Protein AF-0000000079717264 (afdb_homodimer)

InterPro domains:
  IPR001372 Dynein light chain, type 1/2 [PF01221] (45-131)
  IPR001372 Dynein light chain, type 1/2 [PTHR11886] (43-131)
  IPR001372 Dynein light chain, type 1/2 [SM01375] (40-131)
  IPR037177 Dynein light chain superfamily [G3DSA:3.30.740.10] (26-131)
  IPR037177 Dynein light chain superfamily [SSF54648] (41-131)

Solvent-accessible surface area (backbone atoms only — not comparable to full-atom values): 15571 Å² total; per-residue (Å²): 126,72,72,64,54,60,54,51,53,53,52,49,55,62,61,62,58,61,83,65,74,60,63,56,51,52,52,50,52,53,51,47,50,52,52,49,51,52,51,26,56,76,66,50,37,50,82,49,89,62,42,47,54,64,73,58,50,50,48,50,53,51,53,50,50,53,49,61,72,66,40,60,79,94,68,60,56,40,34,57,51,14,38,53,54,24,52,52,44,25,69,74,72,42,78,50,39,30,19,37,25,25,69,37,69,21,52,30,72,69,57,32,90,55,24,33,41,41,38,32,44,83,76,33,38,39,42,40,34,23,46,55,53,44,47,52,46,63,64,64,63,56,71,75,100,128,70,73,63,56,59,55,52,54,56,53,49,54,64,62,62,58,61,92,59,67,68,62,55,53,52,51,50,52,50,49,49,51,52,51,48,52,52,52,29,57,76,67,50,38,48,83,48,88,60,42,46,55,63,71,59,50,49,47,51,54,51,51,50,51,52,49,62,73,66,40,61,80,93,69,59,57,39,34,57,51,14,37,52,54,24,50,52,45,24,70,75,73,41,78,53,39,28,18,36,25,25,68,39,68,22,52,29,73,69,56,30,90,56,24,33,43,40,35,32,43,82,76,33,38,37,40,40,34,24,44,55,52,44,46,52,48,63,63,63,64,53,72,75,99

Secondary structure (DSSP, 8-state):
--HHHHHHHHHHHHHHS---THHHHHHHHHHHHHHHHHHHHHTTEEE---BS-HHHHHHHHHHHHHHHHHSPSS---HHHHHHHHHHHHHHHH-S-EEEEEEEEEEEE----TT-EEEEEETTEEEEEEE-------THHHHH--/--HHHHHHHHHHHHHHS---SHHHHHHHHHHHHHHHHHHHHHTTEEE---BS-HHHHHHHHHHHHHHHHHSPSS---HHHHHHHHHHHHHHHH-S-EEEEEEEEEEEE----TT-EEEEEETTEEEEEEE-------THHHHH--

Organism: Gossypium tomentosum (NCBI:txid34277)

Sequence (290 aa):
MEDSRSLKEKQELKRRFPSKRHGTEEKSRMEDQVELAAIAISLNVRLRPSDMPVYMQEHALRCTRQLLDSAPKPQPSLTHLARAIKKEFDSVYGPAWQCVIGTSFGSFVTHSPGGFLYFSIDSFSILLFKTEVELVTKEDWGQKLMEDSRSLKEKQELKRRFPSKRHGTEEKSRMEDQVELAAIAISLNVRLRPSDMPVYMQEHALRCTRQLLDSAPKPQPSLTHLARAIKKEFDSVYGPAWQCVIGTSFGSFVTHSPGGFLYFSIDSFSILLFKTEVELVTKEDWGQKL

Radius of gyration: 29.14 Å; Cα contacts (8 Å, |Δi|>4): 400; chains: 2; bounding box: 66×133×42 Å

Nearest PDB structures (foldseek):
  3rjs-assembly1_A-2  TM=9.570E-01  e=2.089E-10  Toxoplasma gondii
  7cnu-assembly2_B  TM=9.660E-01  e=7.734E-10  Homo sapiens
  7n9f-assembly1_s  TM=9.567E-01  e=7.244E-10  Saccharomyces cerevisiae
  8bwy-assembly1_I  TM=9.412E-01  e=3.674E-08  Chlamydomonas reinhardtii
  8bx8-assembly1_I  TM=9.031E-01  e=6.201E-08  Tetrahymena thermophila

Foldseek 3Di:
DVVVVVVVVVVVVVVPVPPDCPVVVVVVQVVLVVVLVVLCVVQVKFFDDWQADSVVVSVLSVLLSVCVVPADDDDHDQVVSQVSSQVVCCVPPNDAKGKGKDLDDDDDDDADGNFWTWMDGDSMIMTMGGHDPPPPDCVVVVVVD/DVVVVVVVVVVVVVVPPPCDDVVVVVVVQVVLVVVLVVLCVVQVKFFDDWQADSVVVSVLSVLLSVCVVPADDDDHDQVVSQVSSQVVCCVPPNDAKGKGKDLDDDDDDDADGNFWTWMDGDSMIMTMGGHDPPPPDPVVVVVVD

pLDDT: mean 82.41, std 21.88, range [30.36, 98.88]

Structure (mmCIF, N/CA/C/O backbone):
data_AF-0000000079717264-model_v1
#
loop_
_entity.id
_entity.type
_entity.pdbx_description
1 polymer 'Dynein light chain'
#
loop_
_atom_site.group_PDB
_atom_site.id
_atom_site.type_symbol
_atom_site.label_atom_id
_atom_site.label_alt_id
_atom_site.label_comp_id
_atom_site.label_asym_id
_atom_site.label_entity_id
_atom_site.label_seq_id
_atom_site.pdbx_PDB_ins_code
_atom_site.Cartn_x
_atom_site.Cartn_y
_atom_site.Cartn_z
_atom_site.occupancy
_atom_site.B_iso_or_equiv
_atom_site.auth_seq_id
_atom_site.auth_comp_id
_atom_site.auth_asym_id
_atom_site.auth_atom_id
_atom_site.pdbx_PDB_model_num
ATOM 1 N N . MET A 1 1 ? -45.188 -59.406 17.281 1 39.03 1 MET A N 1
ATOM 2 C CA . MET A 1 1 ? -45.5 -58.656 16.062 1 39.03 1 MET A CA 1
ATOM 3 C C . MET A 1 1 ? -45.125 -57.188 16.234 1 39.03 1 MET A C 1
ATOM 5 O O . MET A 1 1 ? -45.125 -56.438 15.258 1 39.03 1 MET A O 1
ATOM 9 N N . GLU A 1 2 ? -44.969 -56.75 17.562 1 49.84 2 GLU A N 1
ATOM 10 C CA . GLU A 1 2 ? -44.719 -55.344 17.891 1 49.84 2 GLU A CA 1
ATOM 11 C C . GLU A 1 2 ? -43.281 -54.938 17.625 1 49.84 2 GLU A C 1
ATOM 13 O O . GLU A 1 2 ? -42.969 -53.781 17.391 1 49.84 2 GLU A O 1
ATOM 18 N N . ASP A 1 3 ? -42.281 -55.906 17.562 1 54.06 3 ASP A N 1
ATOM 19 C CA . ASP A 1 3 ? -40.875 -55.562 17.562 1 54.06 3 ASP A CA 1
ATOM 20 C C . ASP A 1 3 ? -40.406 -55.125 16.172 1 54.06 3 ASP A C 1
ATOM 22 O O . ASP A 1 3 ? -39.375 -54.469 16.047 1 54.06 3 ASP A O 1
ATOM 26 N N . SER A 1 4 ? -41.188 -55.5 15.094 1 53.09 4 SER A N 1
ATOM 27 C CA . SER A 1 4 ? -40.719 -55.188 13.75 1 53.09 4 SER A CA 1
ATOM 28 C C . SER A 1 4 ? -41 -53.719 13.383 1 53.09 4 SER A C 1
ATOM 30 O O . SER A 1 4 ? -40.469 -53.219 12.398 1 53.09 4 SER A O 1
ATOM 32 N N . ARG A 1 5 ? -42.062 -53 14.148 1 54.19 5 ARG A N 1
ATOM 33 C CA . ARG A 1 5 ? -42.406 -51.625 13.805 1 54.19 5 ARG A CA 1
ATOM 34 C C . ARG A 1 5 ? -41.344 -50.656 14.289 1 54.19 5 ARG A C 1
ATOM 36 O O . ARG A 1 5 ? -41.062 -49.656 13.625 1 54.19 5 ARG A O 1
ATOM 43 N N . SER A 1 6 ? -40.812 -51.062 15.445 1 56.66 6 SER A N 1
ATOM 44 C CA . SER A 1 6 ? -39.844 -50.156 16.016 1 56.66 6 SER A CA 1
ATOM 45 C C . SER A 1 6 ? -38.594 -50.094 15.18 1 56.66 6 SER A C 1
ATOM 47 O O . SER A 1 6 ? -38 -49 15.008 1 56.66 6 SER A O 1
ATOM 49 N N . LEU A 1 7 ? -38.312 -51.219 14.43 1 54.34 7 LEU A N 1
ATOM 50 C CA . LEU A 1 7 ? -37.094 -51.25 13.617 1 54.34 7 LEU A CA 1
ATOM 51 C C . LEU A 1 7 ? -37.281 -50.438 12.328 1 54.34 7 LEU A C 1
ATOM 53 O O . LEU A 1 7 ? -36.375 -49.75 11.883 1 54.34 7 LEU A O 1
ATOM 57 N N . LYS A 1 8 ? -38.562 -50.469 11.75 1 52.06 8 LYS A N 1
ATOM 58 C CA . LYS A 1 8 ? -38.781 -49.75 10.492 1 52.06 8 LYS A CA 1
ATOM 59 C C . LYS A 1 8 ? -38.844 -48.25 10.703 1 52.06 8 LYS A C 1
ATOM 61 O O . LYS A 1 8 ? -38.375 -47.469 9.875 1 52.06 8 LYS A O 1
ATOM 66 N N . GLU A 1 9 ? -39.375 -47.812 11.922 1 49.91 9 GLU A N 1
ATOM 67 C CA . GLU A 1 9 ? -39.438 -46.375 12.188 1 49.91 9 GLU A CA 1
ATOM 68 C C . GLU A 1 9 ? -38.062 -45.781 12.438 1 49.91 9 GLU A C 1
ATOM 70 O O . GLU A 1 9 ? -37.812 -44.625 12.086 1 49.91 9 GLU A O 1
ATOM 75 N N . LYS A 1 10 ? -37.219 -46.625 12.945 1 49.41 10 LYS A N 1
ATOM 76 C CA . LYS A 1 10 ? -35.844 -46.156 13.133 1 49.41 10 LYS A CA 1
ATOM 77 C C . LYS A 1 10 ? -35.125 -46.031 11.797 1 49.41 10 LYS A C 1
ATOM 79 O O . LYS A 1 10 ? -34.156 -45.25 11.664 1 49.41 10 LYS A O 1
ATOM 84 N N . GLN A 1 11 ? -35.5 -47.031 10.898 1 42.34 11 GLN A N 1
ATOM 85 C CA . GLN A 1 11 ? -34.844 -46.969 9.594 1 42.34 11 GLN A CA 1
ATOM 86 C C . GLN A 1 11 ? -35.344 -45.75 8.812 1 42.34 11 GLN A C 1
ATOM 88 O O . GLN A 1 11 ? -34.594 -45.156 8.047 1 42.34 11 GLN A O 1
ATOM 93 N N . GLU A 1 12 ? -36.656 -45.406 8.977 1 45.16 12 GLU A N 1
ATOM 94 C CA . GLU A 1 12 ? -37.188 -44.281 8.219 1 45.16 12 GLU A CA 1
ATOM 95 C C . GLU A 1 12 ? -36.688 -42.969 8.781 1 45.16 12 GLU A C 1
ATOM 97 O O . GLU A 1 12 ? -36.5 -42 8.031 1 45.16 12 GLU A O 1
ATOM 102 N N . LEU A 1 13 ? -36.5 -42.875 10.148 1 41.91 13 LEU A N 1
ATOM 103 C CA . LEU A 1 13 ? -36 -41.625 10.719 1 41.91 13 LEU A CA 1
ATOM 104 C C . LEU A 1 13 ? -34.562 -41.375 10.273 1 41.91 13 LEU A C 1
ATOM 106 O O . LEU A 1 13 ? -34.188 -40.219 10.086 1 41.91 13 LEU A O 1
ATOM 110 N N . LYS A 1 14 ? -33.875 -42.438 10.188 1 42.25 14 LYS A N 1
ATOM 111 C CA . LYS A 1 14 ? -32.5 -42.25 9.727 1 42.25 14 LYS A CA 1
ATOM 112 C C . LYS A 1 14 ? -32.469 -41.75 8.281 1 42.25 14 LYS A C 1
ATOM 114 O O . LYS A 1 14 ? -31.406 -41.344 7.785 1 42.25 14 LYS A O 1
ATOM 119 N N . ARG A 1 15 ? -33.438 -42.281 7.531 1 41.91 15 ARG A N 1
ATOM 120 C CA . ARG A 1 15 ? -33.406 -41.906 6.129 1 41.91 15 ARG A CA 1
ATOM 121 C C . ARG A 1 15 ? -33.875 -40.438 5.957 1 41.91 15 ARG A C 1
ATOM 123 O O . ARG A 1 15 ? -33.781 -39.875 4.867 1 41.91 15 ARG A O 1
ATOM 130 N N . ARG A 1 16 ? -34.781 -39.969 6.855 1 42.03 16 ARG A N 1
ATOM 131 C CA . ARG A 1 16 ? -35.375 -38.656 6.602 1 42.03 16 ARG A CA 1
ATOM 132 C C . ARG A 1 16 ? -34.344 -37.531 6.77 1 42.03 16 ARG A C 1
ATOM 134 O O . ARG A 1 16 ? -34.594 -36.406 6.379 1 42.03 16 ARG A O 1
ATOM 141 N N . PHE A 1 17 ? -33.562 -37.688 7.836 1 40.22 17 PHE A N 1
ATOM 142 C CA . PHE A 1 17 ? -32.688 -36.5 7.949 1 40.22 17 PHE A CA 1
ATOM 143 C C . PHE A 1 17 ? -31.594 -36.531 6.891 1 40.22 17 PHE A C 1
ATOM 145 O O . PHE A 1 17 ? -30.641 -37.312 7.008 1 40.22 17 PHE A O 1
ATOM 152 N N . PRO A 1 18 ? -31.875 -36.406 5.613 1 38.06 18 PRO A N 1
ATOM 153 C CA . PRO A 1 18 ? -30.734 -36.219 4.715 1 38.06 18 PRO A CA 1
ATOM 154 C C . PRO A 1 18 ? -29.609 -35.406 5.348 1 38.06 18 PRO A C 1
ATOM 156 O O . PRO A 1 18 ? -29.875 -34.469 6.094 1 38.06 18 PRO A O 1
ATOM 159 N N . SER A 1 19 ? -28.562 -35.969 5.875 1 39.41 19 SER A N 1
ATOM 160 C CA . SER A 1 19 ? -27.328 -35.219 6.066 1 39.41 19 SER A CA 1
ATOM 161 C C . SER A 1 19 ? -27.266 -34.031 5.129 1 39.41 19 SER A C 1
ATOM 163 O O . SER A 1 19 ? -27.281 -34.188 3.906 1 39.41 19 SER A O 1
ATOM 165 N N . LYS A 1 20 ? -27.844 -32.844 5.43 1 39.88 20 LYS A N 1
ATOM 166 C CA . LYS A 1 20 ? -27.938 -31.516 4.82 1 39.88 20 LYS A CA 1
ATOM 167 C C . LYS A 1 20 ? -26.781 -31.25 3.867 1 39.88 20 LYS A C 1
ATOM 169 O O . LYS A 1 20 ? -25.688 -31.812 4.043 1 39.88 20 LYS A O 1
ATOM 174 N N . ARG A 1 21 ? -26.859 -30.328 2.623 1 44.31 21 ARG A N 1
ATOM 175 C CA . ARG A 1 21 ? -26.172 -29.594 1.574 1 44.31 21 ARG A CA 1
ATOM 176 C C . ARG A 1 21 ? -24.828 -29.062 2.072 1 44.31 21 ARG A C 1
ATOM 178 O O . ARG A 1 21 ? -24.141 -28.344 1.354 1 44.31 21 ARG A O 1
ATOM 185 N N . HIS A 1 22 ? -24.547 -29.156 3.303 1 53.03 22 HIS A N 1
ATOM 186 C CA . HIS A 1 22 ? -23.25 -28.672 3.799 1 53.03 22 HIS A CA 1
ATOM 187 C C . HIS A 1 22 ? -22.094 -29.422 3.135 1 53.03 22 HIS A C 1
ATOM 189 O O . HIS A 1 22 ? -21.047 -28.828 2.863 1 53.03 22 HIS A O 1
ATOM 195 N N . GLY A 1 23 ? -22.281 -30.641 2.875 1 56.22 23 GLY A N 1
ATOM 196 C CA . GLY A 1 23 ? -21.266 -31.438 2.205 1 56.22 23 GLY A CA 1
ATOM 197 C C . GLY A 1 23 ? -20.953 -30.953 0.804 1 56.22 23 GLY A C 1
ATOM 198 O O . GLY A 1 23 ? -19.797 -30.984 0.369 1 56.22 23 GLY A O 1
ATOM 199 N N . THR A 1 24 ? -21.969 -30.391 0.21 1 64.25 24 THR A N 1
ATOM 200 C CA . THR A 1 24 ? -21.828 -29.953 -1.175 1 64.25 24 THR A CA 1
ATOM 201 C C . THR A 1 24 ? -21.047 -28.641 -1.253 1 64.25 24 THR A C 1
ATOM 203 O O . THR A 1 24 ? -20.188 -28.469 -2.115 1 64.25 24 THR A O 1
ATOM 206 N N . GLU A 1 25 ? -21.234 -27.781 -0.24 1 71.06 25 GLU A N 1
ATOM 207 C CA . GLU A 1 25 ? -20.547 -26.484 -0.27 1 71.06 25 GLU A CA 1
ATOM 208 C C . GLU A 1 25 ? -19.062 -26.641 0.087 1 71.06 25 GLU A C 1
ATOM 210 O O . GLU A 1 25 ? -18.203 -26.016 -0.528 1 71.06 25 GLU A O 1
ATOM 215 N N . GLU A 1 26 ? -18.844 -27.422 1.066 1 75.06 26 GLU A N 1
ATOM 216 C CA . GLU A 1 26 ? -17.453 -27.656 1.473 1 75.06 26 GLU A CA 1
ATOM 217 C C . GLU A 1 26 ? -16.656 -28.328 0.359 1 75.06 26 GLU A C 1
ATOM 219 O O . GLU A 1 26 ? -15.5 -27.984 0.114 1 75.06 26 GLU A O 1
ATOM 224 N N . LYS A 1 27 ? -17.25 -29.328 -0.167 1 76.62 27 LYS A N 1
ATOM 225 C CA . LYS A 1 27 ? -16.609 -30 -1.286 1 76.62 27 LYS A CA 1
ATOM 226 C C . LYS A 1 27 ? -16.328 -29.031 -2.432 1 76.62 27 LYS A C 1
ATOM 228 O O . LYS A 1 27 ? -15.273 -29.078 -3.057 1 76.62 27 LYS A O 1
ATOM 233 N N . SER A 1 28 ? -17.234 -28.156 -2.666 1 82 28 SER A N 1
ATOM 234 C CA . SER A 1 28 ? -17.062 -27.156 -3.725 1 82 28 SER A CA 1
ATOM 235 C C . SER A 1 28 ? -15.93 -26.188 -3.402 1 82 28 SER A C 1
ATOM 237 O O . SER A 1 28 ? -15.125 -25.844 -4.273 1 82 28 SER A O 1
ATOM 239 N N . ARG A 1 29 ? -15.805 -25.859 -2.102 1 81.06 29 ARG A N 1
ATOM 240 C CA . ARG A 1 29 ? -14.734 -24.953 -1.683 1 81.06 29 ARG A CA 1
ATOM 241 C C . ARG A 1 29 ? -13.375 -25.609 -1.85 1 81.06 29 ARG A C 1
ATOM 243 O O . ARG A 1 29 ? -12.414 -24.969 -2.264 1 81.06 29 ARG A O 1
ATOM 250 N N . MET A 1 30 ? -13.328 -26.812 -1.527 1 83.62 30 MET A N 1
ATOM 251 C CA . MET A 1 30 ? -12.078 -27.562 -1.669 1 83.62 30 MET A CA 1
ATOM 252 C C . MET A 1 30 ? -11.688 -27.688 -3.137 1 83.62 30 MET A C 1
ATOM 254 O O . MET A 1 30 ? -10.516 -27.578 -3.486 1 83.62 30 MET A O 1
ATOM 258 N N . GLU A 1 31 ? -12.625 -28 -3.854 1 86.75 31 GLU A N 1
ATOM 259 C CA . GLU A 1 31 ? -12.367 -28.125 -5.285 1 86.75 31 GLU A CA 1
ATOM 260 C C . GLU A 1 31 ? -11.875 -26.812 -5.871 1 86.75 31 GLU A C 1
ATOM 262 O O . GLU A 1 31 ? -10.961 -26.797 -6.703 1 86.75 31 GLU A O 1
ATOM 267 N N . ASP A 1 32 ? -12.422 -25.828 -5.426 1 89.75 32 ASP A N 1
ATOM 268 C CA . ASP A 1 32 ? -12.016 -24.516 -5.887 1 89.75 32 ASP A CA 1
ATOM 269 C C . ASP A 1 32 ? -10.57 -24.219 -5.492 1 89.75 32 ASP A C 1
ATOM 271 O O . ASP A 1 32 ? -9.805 -23.672 -6.289 1 89.75 32 ASP A O 1
ATOM 275 N N . GLN A 1 33 ? -10.219 -24.609 -4.383 1 90.25 33 GLN A N 1
ATOM 276 C CA . GLN A 1 33 ? -8.867 -24.344 -3.898 1 90.25 33 GLN A CA 1
ATOM 277 C C . GLN A 1 33 ? -7.84 -25.172 -4.676 1 90.25 33 GLN A C 1
ATOM 279 O O . GLN A 1 33 ? -6.727 -24.703 -4.926 1 90.25 33 GLN A O 1
ATOM 284 N N . VAL A 1 34 ? -8.25 -26.328 -4.969 1 92.25 34 VAL A N 1
ATOM 285 C CA . VAL A 1 34 ? -7.367 -27.188 -5.742 1 92.25 34 VAL A CA 1
ATOM 286 C C . VAL A 1 34 ? -7.148 -26.609 -7.133 1 92.25 34 VAL A C 1
ATOM 288 O O . VAL A 1 34 ? -6.023 -26.594 -7.641 1 92.25 34 VAL A O 1
ATOM 291 N N . GLU A 1 35 ? -8.156 -26.141 -7.68 1 94.25 35 GLU A N 1
ATOM 292 C CA . GLU A 1 35 ? -8.062 -25.5 -8.992 1 94.25 35 GLU A CA 1
ATOM 293 C C . GLU A 1 35 ? -7.188 -24.266 -8.945 1 94.25 35 GLU A C 1
ATOM 295 O O . GLU A 1 35 ? -6.359 -24.047 -9.828 1 94.25 35 GLU A O 1
ATOM 300 N N . LEU A 1 36 ? -7.359 -23.469 -7.945 1 96.81 36 LEU A N 1
ATOM 301 C CA . LEU A 1 36 ? -6.543 -22.266 -7.809 1 96.81 36 LEU A CA 1
ATOM 302 C C . LEU A 1 36 ? -5.066 -22.625 -7.676 1 96.81 36 LEU A C 1
ATOM 304 O O . LEU A 1 36 ? -4.207 -21.953 -8.242 1 96.81 36 LEU A O 1
ATOM 308 N N . ALA A 1 37 ? -4.812 -23.641 -6.953 1 96.25 37 ALA A N 1
ATOM 309 C CA . ALA A 1 37 ? -3.434 -24.078 -6.777 1 96.25 37 ALA A CA 1
ATOM 310 C C . ALA A 1 37 ? -2.822 -24.516 -8.102 1 96.25 37 ALA A C 1
ATOM 312 O O . ALA A 1 37 ? -1.652 -24.234 -8.375 1 96.25 37 ALA A O 1
ATOM 313 N N . ALA A 1 38 ? -3.605 -25.188 -8.828 1 97.19 38 ALA A N 1
ATOM 314 C CA . ALA A 1 38 ? -3.121 -25.625 -10.141 1 97.19 38 ALA A CA 1
ATOM 315 C C . ALA A 1 38 ? -2.82 -24.438 -11.039 1 97.19 38 ALA A C 1
ATOM 317 O O . ALA A 1 38 ? -1.812 -24.422 -11.75 1 97.19 38 ALA A O 1
ATOM 318 N N . ILE A 1 39 ? -3.639 -23.516 -11.039 1 97.75 39 ILE A N 1
ATOM 319 C CA . ILE A 1 39 ? -3.445 -22.312 -11.828 1 97.75 39 ILE A CA 1
ATOM 320 C C . ILE A 1 39 ? -2.184 -21.578 -11.359 1 97.75 39 ILE A C 1
ATOM 322 O O . ILE A 1 39 ? -1.372 -21.141 -12.172 1 97.75 39 ILE A O 1
ATOM 326 N N . ALA A 1 40 ? -2.006 -21.453 -10.117 1 98.12 40 ALA A N 1
ATOM 327 C CA . ALA A 1 40 ? -0.835 -20.797 -9.555 1 98.12 40 ALA A CA 1
ATOM 328 C C . ALA A 1 40 ? 0.455 -21.469 -10 1 98.12 40 ALA A C 1
ATOM 330 O O . ALA A 1 40 ? 1.421 -20.797 -10.375 1 98.12 40 ALA A O 1
ATOM 331 N N . ILE A 1 41 ? 0.444 -22.734 -9.984 1 97 41 ILE A N 1
ATOM 332 C CA . ILE A 1 41 ? 1.617 -23.5 -10.398 1 97 41 ILE A CA 1
ATOM 333 C C . ILE A 1 41 ? 1.918 -23.234 -11.867 1 97 41 ILE A C 1
ATOM 335 O O . ILE A 1 41 ? 3.062 -22.969 -12.234 1 97 41 ILE A O 1
ATOM 339 N N . SER A 1 42 ? 0.905 -23.297 -12.602 1 97.56 42 SER A N 1
ATOM 340 C CA . SER A 1 42 ? 1.086 -23.125 -14.039 1 97.56 42 SER A CA 1
ATOM 341 C C . SER A 1 42 ? 1.593 -21.719 -14.375 1 97.56 42 SER A C 1
ATOM 343 O O . SER A 1 42 ? 2.273 -21.531 -15.383 1 97.56 42 SER A O 1
ATOM 345 N N . LEU A 1 43 ? 1.338 -20.766 -13.562 1 97.56 43 LEU A N 1
ATOM 346 C CA . LEU A 1 43 ? 1.711 -19.375 -13.812 1 97.56 43 LEU A CA 1
ATOM 347 C C . LEU A 1 43 ? 2.975 -19.016 -13.047 1 97.56 43 LEU A C 1
ATOM 349 O O . LEU A 1 43 ? 3.406 -17.859 -13.07 1 97.56 43 LEU A O 1
ATOM 353 N N . ASN A 1 44 ? 3.484 -19.875 -12.328 1 97.19 44 ASN A N 1
ATOM 354 C CA . ASN A 1 44 ? 4.664 -19.656 -11.5 1 97.19 44 ASN A CA 1
ATOM 355 C C . ASN A 1 44 ? 4.387 -18.641 -10.391 1 97.19 44 ASN A C 1
ATOM 357 O O . ASN A 1 44 ? 5.156 -17.703 -10.203 1 97.19 44 ASN A O 1
ATOM 361 N N . VAL A 1 45 ? 3.236 -18.891 -9.75 1 98.12 45 VAL A N 1
ATOM 362 C CA . VAL A 1 45 ? 2.803 -18.016 -8.672 1 98.12 45 VAL A CA 1
ATOM 363 C C . VAL A 1 45 ? 2.926 -18.734 -7.336 1 98.12 45 VAL A C 1
ATOM 365 O O . VAL A 1 45 ? 2.564 -19.922 -7.23 1 98.12 45 VAL A O 1
ATOM 368 N N . ARG A 1 46 ? 3.504 -18.094 -6.348 1 97.75 46 ARG A N 1
ATOM 369 C CA . ARG A 1 46 ? 3.457 -18.562 -4.965 1 97.75 46 ARG A CA 1
ATOM 370 C C . ARG A 1 46 ? 2.332 -17.875 -4.195 1 97.75 46 ARG A C 1
ATOM 372 O O . ARG A 1 46 ? 2.352 -16.656 -4.012 1 97.75 46 ARG A O 1
ATOM 379 N N . LEU A 1 47 ? 1.471 -18.641 -3.738 1 95.94 47 LEU A N 1
ATOM 380 C CA . LEU A 1 47 ? 0.318 -18.109 -3.021 1 95.94 47 LEU A CA 1
ATOM 381 C C . LEU A 1 47 ? 0.636 -17.922 -1.542 1 95.94 47 LEU A C 1
ATOM 383 O O . LEU A 1 47 ? 1.424 -18.688 -0.971 1 95.94 47 LEU A O 1
ATOM 387 N N . ARG A 1 48 ? 0.036 -16.891 -0.977 1 95.06 48 ARG A N 1
ATOM 388 C CA . ARG A 1 48 ? 0.03 -16.641 0.462 1 95.06 48 ARG A CA 1
ATOM 389 C C . ARG A 1 48 ? -1.396 -16.609 1.004 1 95.06 48 ARG A C 1
ATOM 391 O O . ARG A 1 48 ? -2.357 -16.594 0.234 1 95.06 48 ARG A O 1
ATOM 398 N N . PRO A 1 49 ? -1.555 -16.75 2.383 1 89.62 49 PRO A N 1
ATOM 399 C CA . PRO A 1 49 ? -2.914 -16.641 2.916 1 89.62 49 PRO A CA 1
ATOM 400 C C . PRO A 1 49 ? -3.646 -15.398 2.42 1 89.62 49 PRO A C 1
ATOM 402 O O . PRO A 1 49 ? -3.057 -14.32 2.355 1 89.62 49 PRO A O 1
ATOM 405 N N . SER A 1 50 ? -4.812 -15.664 1.992 1 96.25 50 SER A N 1
ATOM 406 C CA . SER A 1 50 ? -5.625 -14.617 1.378 1 96.25 50 SER A CA 1
ATOM 407 C C . SER A 1 50 ? -7.008 -14.547 2.016 1 96.25 50 SER A C 1
ATOM 409 O O . SER A 1 50 ? -7.441 -15.484 2.68 1 96.25 50 SER A O 1
ATOM 411 N N . ASP A 1 51 ? -7.637 -13.414 1.95 1 97.62 51 ASP A N 1
ATOM 412 C CA . ASP A 1 51 ? -9.055 -13.195 2.211 1 97.62 51 ASP A CA 1
ATOM 413 C C . ASP A 1 51 ? -9.766 -12.656 0.971 1 97.62 51 ASP A C 1
ATOM 415 O O . ASP A 1 51 ? -10.117 -11.477 0.915 1 97.62 51 ASP A O 1
ATOM 419 N N . MET A 1 52 ? -9.945 -13.594 0.031 1 98.12 52 MET A N 1
ATOM 420 C CA . MET A 1 52 ? -10.523 -13.234 -1.261 1 98.12 52 MET A CA 1
ATOM 421 C C . MET A 1 52 ? -11.102 -14.461 -1.96 1 98.12 52 MET A C 1
ATOM 423 O O . MET A 1 52 ? -10.484 -15.523 -1.954 1 98.12 52 MET A O 1
ATOM 427 N N . PRO A 1 53 ? -12.297 -14.305 -2.525 1 97.19 53 PRO A N 1
ATOM 428 C CA . PRO A 1 53 ? -12.852 -15.461 -3.236 1 97.19 53 PRO A CA 1
ATOM 429 C C . PRO A 1 53 ? -11.922 -15.977 -4.332 1 97.19 53 PRO A C 1
ATOM 431 O O . PRO A 1 53 ? -11.188 -15.195 -4.949 1 97.19 53 PRO A O 1
ATOM 434 N N . VAL A 1 54 ? -12.055 -17.234 -4.582 1 97.06 54 VAL A N 1
ATOM 435 C CA . VAL A 1 54 ? -11.141 -17.938 -5.488 1 97.06 54 VAL A CA 1
ATOM 436 C C . VAL A 1 54 ? -11.219 -17.312 -6.879 1 97.06 54 VAL A C 1
ATOM 438 O O . VAL A 1 54 ? -10.195 -17.141 -7.543 1 97.06 54 VAL A O 1
ATOM 441 N N . TYR A 1 55 ? -12.422 -17.062 -7.305 1 97.19 55 TYR A N 1
ATOM 442 C CA . TYR A 1 55 ? -12.562 -16.562 -8.664 1 97.19 55 TYR A CA 1
ATOM 443 C C . TYR A 1 55 ? -11.859 -15.219 -8.82 1 97.19 55 TYR A C 1
ATOM 445 O O . TYR A 1 55 ? -11.328 -14.906 -9.891 1 97.19 55 TYR A O 1
ATOM 453 N N . MET A 1 56 ? -11.805 -14.367 -7.809 1 98.5 56 MET A N 1
ATOM 454 C CA . MET A 1 56 ? -11.117 -13.078 -7.84 1 98.5 56 MET A CA 1
ATOM 455 C C . MET A 1 56 ? -9.602 -13.273 -7.785 1 98.5 56 MET A C 1
ATOM 457 O O . MET A 1 56 ? -8.859 -12.562 -8.461 1 98.5 56 MET A O 1
ATOM 461 N N . GLN A 1 57 ? -9.211 -14.203 -6.988 1 98.62 57 GLN A N 1
ATOM 462 C CA . GLN A 1 57 ? -7.789 -14.523 -6.934 1 98.62 57 GLN A CA 1
ATOM 463 C C . GLN A 1 57 ? -7.277 -14.984 -8.297 1 98.62 57 GLN A C 1
ATOM 465 O O . GLN A 1 57 ? -6.238 -14.516 -8.766 1 98.62 57 GLN A O 1
ATOM 470 N N . GLU A 1 58 ? -8.047 -15.891 -8.836 1 98.44 58 GLU A N 1
ATOM 471 C CA . GLU A 1 58 ? -7.676 -16.359 -10.172 1 98.44 58 GLU A CA 1
ATOM 472 C C . GLU A 1 58 ? -7.551 -15.211 -11.156 1 98.44 58 GLU A C 1
ATOM 474 O O . GLU A 1 58 ? -6.598 -15.148 -11.938 1 98.44 58 GLU A O 1
ATOM 479 N N . HIS A 1 59 ? -8.484 -14.359 -11.117 1 98.69 59 HIS A N 1
ATOM 480 C CA . HIS A 1 59 ? -8.469 -13.188 -11.977 1 98.69 59 HIS A CA 1
ATOM 481 C C . HIS A 1 59 ? -7.211 -12.359 -11.758 1 98.69 59 HIS A C 1
ATOM 483 O O . HIS A 1 59 ? -6.559 -11.945 -12.719 1 98.69 59 HIS A O 1
ATOM 489 N N . ALA A 1 60 ? -6.855 -12.078 -10.57 1 98.88 60 ALA A N 1
ATOM 490 C CA . ALA A 1 60 ? -5.668 -11.297 -10.234 1 98.88 60 ALA A CA 1
ATOM 491 C C . ALA A 1 60 ? -4.402 -11.961 -10.773 1 98.88 60 ALA A C 1
ATOM 493 O O . ALA A 1 60 ? -3.537 -11.297 -11.344 1 98.88 60 ALA A O 1
ATOM 494 N N . LEU A 1 61 ? -4.316 -13.289 -10.586 1 98.75 61 LEU A N 1
ATOM 495 C CA . LEU A 1 61 ? -3.143 -14.023 -11.031 1 98.75 61 LEU A CA 1
ATOM 496 C C . LEU A 1 61 ? -3.002 -13.961 -12.547 1 98.75 61 LEU A C 1
ATOM 498 O O . LEU A 1 61 ? -1.923 -13.664 -13.062 1 98.75 61 LEU A O 1
ATOM 502 N N . ARG A 1 62 ? -4.047 -14.18 -13.18 1 98.56 62 ARG A N 1
ATOM 503 C CA . ARG A 1 62 ? -4.023 -14.188 -14.641 1 98.56 62 ARG A CA 1
ATOM 504 C C . ARG A 1 62 ? -3.768 -12.789 -15.188 1 98.56 62 ARG A C 1
ATOM 506 O O . ARG A 1 62 ? -3.008 -12.617 -16.141 1 98.56 62 ARG A O 1
ATOM 513 N N . CYS A 1 63 ? -4.406 -11.828 -14.609 1 98.56 63 CYS A N 1
ATOM 514 C CA . CYS A 1 63 ? -4.199 -10.445 -15.008 1 98.56 63 CYS A CA 1
ATOM 515 C C . CYS A 1 63 ? -2.734 -10.047 -14.852 1 98.56 63 CYS A C 1
ATOM 517 O O . CYS A 1 63 ? -2.146 -9.461 -15.758 1 98.56 63 CYS A O 1
ATOM 519 N N . THR A 1 64 ? -2.178 -10.359 -13.75 1 98.5 64 THR A N 1
ATOM 520 C CA . THR A 1 64 ? -0.783 -10.031 -13.477 1 98.5 64 THR A CA 1
ATOM 521 C C . THR A 1 64 ? 0.14 -10.727 -14.469 1 98.5 64 THR A C 1
ATOM 523 O O . THR A 1 64 ? 1.062 -10.109 -15.008 1 98.5 64 THR A O 1
ATOM 526 N N . ARG A 1 65 ? -0.132 -12 -14.727 1 97.88 65 ARG A N 1
ATOM 527 C CA . ARG A 1 65 ? 0.663 -12.766 -15.68 1 97.88 65 ARG A CA 1
ATOM 528 C C . ARG A 1 65 ? 0.618 -12.125 -17.062 1 97.88 65 ARG A C 1
ATOM 530 O O . ARG A 1 65 ? 1.655 -11.953 -17.703 1 97.88 65 ARG A O 1
ATOM 537 N N . GLN A 1 66 ? -0.527 -11.789 -17.453 1 97.44 66 GLN A N 1
ATOM 538 C CA . GLN A 1 66 ? -0.695 -11.164 -18.75 1 97.44 66 GLN A CA 1
ATOM 539 C C . GLN A 1 66 ? 0.073 -9.852 -18.844 1 97.44 66 GLN A C 1
ATOM 541 O O . GLN A 1 66 ? 0.745 -9.586 -19.844 1 97.44 66 GLN A O 1
ATOM 546 N N . LEU A 1 67 ? 0.018 -9.055 -17.859 1 97.25 67 LEU A N 1
ATOM 547 C CA . LEU A 1 67 ? 0.678 -7.754 -17.844 1 97.25 67 LEU A CA 1
ATOM 548 C C . LEU A 1 67 ? 2.195 -7.914 -17.844 1 97.25 67 LEU A C 1
ATOM 550 O O . LEU A 1 67 ? 2.902 -7.191 -18.547 1 97.25 67 LEU A O 1
ATOM 554 N N . LEU A 1 68 ? 2.656 -8.836 -17.062 1 96 68 LEU A N 1
ATOM 555 C CA . LEU A 1 68 ? 4.094 -9.07 -16.984 1 96 68 LEU A CA 1
ATOM 556 C C . LEU A 1 68 ? 4.633 -9.578 -18.328 1 96 68 LEU A C 1
ATOM 558 O O . LEU A 1 68 ? 5.711 -9.164 -18.75 1 96 68 LEU A O 1
ATOM 562 N N . ASP A 1 69 ? 3.879 -10.43 -18.938 1 94.94 69 ASP A N 1
ATOM 563 C CA . ASP A 1 69 ? 4.305 -11.016 -20.203 1 94.94 69 ASP A CA 1
ATOM 564 C C . ASP A 1 69 ? 4.27 -9.984 -21.328 1 94.94 69 ASP A C 1
ATOM 566 O O . ASP A 1 69 ? 5.043 -10.078 -22.281 1 94.94 69 ASP A O 1
ATOM 570 N N . SER A 1 70 ? 3.426 -8.969 -21.156 1 94.19 70 SER A N 1
ATOM 571 C CA . SER A 1 70 ? 3.264 -7.965 -22.203 1 94.19 70 SER A CA 1
ATOM 572 C C . SER A 1 70 ? 4.16 -6.754 -21.953 1 94.19 70 SER A C 1
ATOM 574 O O . SER A 1 70 ? 4.273 -5.871 -22.812 1 94.19 70 SER A O 1
ATOM 576 N N . ALA A 1 71 ? 4.668 -6.664 -20.781 1 88.12 71 ALA A N 1
ATOM 577 C CA . ALA A 1 71 ? 5.465 -5.496 -20.406 1 88.12 71 ALA A CA 1
ATOM 578 C C . ALA A 1 71 ? 6.773 -5.453 -21.203 1 88.12 71 ALA A C 1
ATOM 580 O O . ALA A 1 71 ? 7.383 -6.496 -21.453 1 88.12 71 ALA A O 1
ATOM 581 N N . PRO A 1 72 ? 7.031 -4.18 -21.609 1 79.5 72 PRO A N 1
ATOM 582 C CA . PRO A 1 72 ? 8.312 -4.047 -22.312 1 79.5 72 PRO A CA 1
ATOM 583 C C . PRO A 1 72 ? 9.508 -4.449 -21.438 1 79.5 72 PRO A C 1
ATOM 585 O O . PRO A 1 72 ? 9.484 -4.246 -20.219 1 79.5 72 PRO A O 1
ATOM 588 N N . LYS A 1 73 ? 10.352 -5.141 -22.047 1 71.31 73 LYS A N 1
ATOM 589 C CA . LYS A 1 73 ? 11.594 -5.5 -21.375 1 71.31 73 LYS A CA 1
ATOM 590 C C . LYS A 1 73 ? 12.617 -4.367 -21.469 1 71.31 73 LYS A C 1
ATOM 592 O O . LYS A 1 73 ? 12.539 -3.527 -22.375 1 71.31 73 LYS A O 1
ATOM 597 N N . PRO A 1 74 ? 13.586 -4.145 -20.469 1 72.38 74 PRO A N 1
ATOM 598 C CA . PRO A 1 74 ? 13.93 -5.234 -19.547 1 72.38 74 PRO A CA 1
ATOM 599 C C . PRO A 1 74 ? 13.141 -5.188 -18.25 1 72.38 74 PRO A C 1
ATOM 601 O O . PRO A 1 74 ? 12.992 -6.207 -17.562 1 72.38 74 PRO A O 1
ATOM 604 N N . GLN A 1 75 ? 12.695 -3.838 -17.844 1 75.81 75 GLN A N 1
ATOM 605 C CA . GLN A 1 75 ? 12.031 -3.789 -16.547 1 75.81 75 GLN A CA 1
ATOM 606 C C . GLN A 1 75 ? 10.727 -3.004 -16.625 1 75.81 75 GLN A C 1
ATOM 608 O O . GLN A 1 75 ? 10.727 -1.821 -16.969 1 75.81 75 GLN A O 1
ATOM 613 N N . PRO A 1 76 ? 9.734 -3.754 -16.297 1 82.25 76 PRO A N 1
ATOM 614 C CA . PRO A 1 76 ? 8.453 -3.037 -16.312 1 82.25 76 PRO A CA 1
ATOM 615 C C . PRO A 1 76 ? 8.344 -2 -15.195 1 82.25 76 PRO A C 1
ATOM 617 O O . PRO A 1 76 ? 8.938 -2.166 -14.133 1 82.25 76 PRO A O 1
ATOM 620 N N . SER A 1 77 ? 7.734 -0.89 -15.57 1 94.31 77 SER A N 1
ATOM 621 C CA . SER A 1 77 ? 7.387 0.044 -14.5 1 94.31 77 SER A CA 1
ATOM 622 C C . SER A 1 77 ? 6.434 -0.594 -13.5 1 94.31 77 SER A C 1
ATOM 624 O O . SER A 1 77 ? 5.301 -0.941 -13.844 1 94.31 77 SER A O 1
ATOM 626 N N . LEU A 1 78 ? 6.938 -0.737 -12.312 1 96.62 78 LEU A N 1
ATOM 627 C CA . LEU A 1 78 ? 6.133 -1.373 -11.273 1 96.62 78 LEU A CA 1
ATOM 628 C C . LEU A 1 78 ? 4.879 -0.552 -10.977 1 96.62 78 LEU A C 1
ATOM 630 O O . LEU A 1 78 ? 3.811 -1.111 -10.727 1 96.62 78 LEU A O 1
ATOM 634 N N . THR A 1 79 ? 5.027 0.748 -11.094 1 97.38 79 THR A N 1
ATOM 635 C CA . THR A 1 79 ? 3.893 1.637 -10.883 1 97.38 79 THR A CA 1
ATOM 636 C C . THR A 1 79 ? 2.846 1.453 -11.977 1 97.38 79 THR A C 1
ATOM 638 O O . THR A 1 79 ? 1.646 1.427 -11.695 1 97.38 79 THR A O 1
ATOM 641 N N . HIS A 1 80 ? 3.287 1.297 -13.125 1 96.88 80 HIS A N 1
ATOM 642 C CA . HIS A 1 80 ? 2.355 1.103 -14.227 1 96.88 80 HIS A CA 1
ATOM 643 C C . HIS A 1 80 ? 1.639 -0.238 -14.117 1 96.88 80 HIS A C 1
ATOM 645 O O . HIS A 1 80 ? 0.446 -0.337 -14.414 1 96.88 80 HIS A O 1
ATOM 651 N N . LEU A 1 81 ? 2.322 -1.208 -13.711 1 97.75 81 LEU A N 1
ATOM 652 C CA . LEU A 1 81 ? 1.707 -2.514 -13.492 1 97.75 81 LEU A CA 1
ATOM 653 C C . LEU A 1 81 ? 0.665 -2.449 -12.383 1 97.75 81 LEU A C 1
ATOM 655 O O . LEU A 1 81 ? -0.45 -2.951 -12.547 1 97.75 81 LEU A O 1
ATOM 659 N N . ALA A 1 82 ? 1.06 -1.841 -11.305 1 98.75 82 ALA A N 1
ATOM 660 C CA . ALA A 1 82 ? 0.129 -1.668 -10.195 1 98.75 82 ALA A CA 1
ATOM 661 C C . ALA A 1 82 ? -1.119 -0.91 -10.633 1 98.75 82 ALA A C 1
ATOM 663 O O . ALA A 1 82 ? -2.236 -1.265 -10.25 1 98.75 82 ALA A O 1
ATOM 664 N N . ARG A 1 83 ? -0.896 0.055 -11.445 1 98.5 83 ARG A N 1
ATOM 665 C CA . ARG A 1 83 ? -2.002 0.85 -11.969 1 98.5 83 ARG A CA 1
ATOM 666 C C . ARG A 1 83 ? -2.957 -0.01 -12.789 1 98.5 83 ARG A C 1
ATOM 668 O O . ARG A 1 83 ? -4.176 0.071 -12.625 1 98.5 83 ARG A O 1
ATOM 675 N N . ALA A 1 84 ? -2.404 -0.773 -13.625 1 98.31 84 ALA A N 1
ATOM 676 C CA . ALA A 1 84 ? -3.219 -1.604 -14.508 1 98.31 84 ALA A CA 1
ATOM 677 C C . ALA A 1 84 ? -4.047 -2.604 -13.703 1 98.31 84 ALA A C 1
ATOM 679 O O . ALA A 1 84 ? -5.238 -2.793 -13.977 1 98.31 84 ALA A O 1
ATOM 680 N N . ILE A 1 85 ? -3.443 -3.186 -12.719 1 98.75 85 ILE A N 1
ATOM 681 C CA . ILE A 1 85 ? -4.141 -4.176 -11.906 1 98.75 85 ILE A CA 1
ATOM 682 C C . ILE A 1 85 ? -5.234 -3.494 -11.086 1 98.75 85 ILE A C 1
ATOM 684 O O . ILE A 1 85 ? -6.371 -3.973 -11.039 1 98.75 85 ILE A O 1
ATOM 688 N N . LYS A 1 86 ? -4.906 -2.443 -10.484 1 98.56 86 LYS A N 1
ATOM 689 C CA . LYS A 1 86 ? -5.867 -1.694 -9.68 1 98.56 86 LYS A CA 1
ATOM 690 C C . LYS A 1 86 ? -7.066 -1.262 -10.523 1 98.56 86 LYS A C 1
ATOM 692 O O . LYS A 1 86 ? -8.219 -1.406 -10.094 1 98.56 86 LYS A O 1
ATOM 697 N N . LYS A 1 87 ? -6.82 -0.719 -11.664 1 98.5 87 LYS A N 1
ATOM 698 C CA . LYS A 1 87 ? -7.887 -0.241 -12.531 1 98.5 87 LYS A CA 1
ATOM 699 C C . LYS A 1 87 ? -8.758 -1.396 -13.023 1 98.5 87 LYS A C 1
ATOM 701 O O . LYS A 1 87 ? -9.977 -1.263 -13.117 1 98.5 87 LYS A O 1
ATOM 706 N N . GLU A 1 88 ? -8.117 -2.482 -13.367 1 98.75 88 GLU A N 1
ATOM 707 C CA . GLU A 1 88 ? -8.852 -3.676 -13.766 1 98.75 88 GLU A CA 1
ATOM 708 C C . GLU A 1 88 ? -9.828 -4.109 -12.672 1 98.75 88 GLU A C 1
ATOM 710 O O . GLU A 1 88 ? -11 -4.367 -12.945 1 98.75 88 GLU A O 1
ATOM 715 N N . PHE A 1 89 ? -9.391 -4.086 -11.461 1 98.5 89 PHE A N 1
ATOM 716 C CA . PHE A 1 89 ? -10.227 -4.562 -10.367 1 98.5 89 PHE A CA 1
ATOM 717 C C . PHE A 1 89 ? -11.289 -3.529 -10.008 1 98.5 89 PHE A C 1
ATOM 719 O O . PHE A 1 89 ? -12.422 -3.885 -9.672 1 98.5 89 PHE A O 1
ATOM 726 N N . ASP A 1 90 ? -10.898 -2.312 -10.102 1 97.06 90 ASP A N 1
ATOM 727 C CA . ASP A 1 90 ? -11.914 -1.278 -9.93 1 97.06 90 ASP A CA 1
ATOM 728 C C . ASP A 1 90 ? -13.039 -1.435 -10.953 1 97.06 90 ASP A C 1
ATOM 730 O O . ASP A 1 90 ? -14.211 -1.279 -10.625 1 97.06 90 ASP A O 1
ATOM 734 N N . SER A 1 91 ? -12.648 -1.706 -12.117 1 98.12 91 SER A N 1
ATOM 735 C CA . SER A 1 91 ? -13.602 -1.785 -13.219 1 98.12 91 SER A CA 1
ATOM 736 C C . SER A 1 91 ? -14.508 -3.004 -13.078 1 98.12 91 SER A C 1
ATOM 738 O O . SER A 1 91 ? -15.711 -2.918 -13.328 1 98.12 91 SER A O 1
ATOM 740 N N . VAL A 1 92 ? -14.016 -4.07 -12.641 1 98.38 92 VAL A N 1
ATOM 741 C CA . VAL A 1 92 ? -14.742 -5.336 -12.648 1 98.38 92 VAL A CA 1
ATOM 742 C C . VAL A 1 92 ? -15.5 -5.508 -11.336 1 98.38 92 VAL A C 1
ATOM 744 O O . VAL A 1 92 ? -16.625 -6.008 -11.32 1 98.38 92 VAL A O 1
ATOM 747 N N . TYR A 1 93 ? -14.938 -5.031 -10.234 1 96.75 93 TYR A N 1
ATOM 748 C CA . TYR A 1 93 ? -15.508 -5.395 -8.945 1 96.75 93 TYR A CA 1
ATOM 749 C C . TYR A 1 93 ? -15.906 -4.152 -8.156 1 96.75 93 TYR A C 1
ATOM 751 O O . TYR A 1 93 ? -16.25 -4.242 -6.973 1 96.75 93 TYR A O 1
ATOM 759 N N . GLY A 1 94 ? -15.797 -3 -8.734 1 94.25 94 GLY A N 1
ATOM 760 C CA . GLY A 1 94 ? -16.156 -1.758 -8.07 1 94.25 94 GLY A CA 1
ATOM 761 C C . GLY A 1 94 ? -14.961 -1.074 -7.414 1 94.25 94 GLY A C 1
ATOM 762 O O . GLY A 1 94 ? -13.922 -1.695 -7.203 1 94.25 94 GLY A O 1
ATOM 763 N N . PRO A 1 95 ? -15.148 0.076 -7.008 1 90.88 95 PRO A N 1
ATOM 764 C CA . PRO A 1 95 ? -14.031 0.899 -6.531 1 90.88 95 PRO A CA 1
ATOM 765 C C . PRO A 1 95 ? -13.523 0.463 -5.16 1 90.88 95 PRO A C 1
ATOM 767 O O . PRO A 1 95 ? -14.148 -0.365 -4.496 1 90.88 95 PRO A O 1
ATOM 770 N N . ALA A 1 96 ? -12.289 1.141 -4.957 1 91.81 96 ALA A N 1
ATOM 771 C CA . ALA A 1 96 ? -11.508 1.299 -3.734 1 91.81 96 ALA A CA 1
ATOM 772 C C . ALA A 1 96 ? -10.453 0.201 -3.611 1 91.81 96 ALA A C 1
ATOM 774 O O . ALA A 1 96 ? -10.164 -0.264 -2.508 1 91.81 96 ALA A O 1
ATOM 775 N N . TRP A 1 97 ? -10.016 -0.269 -4.684 1 97.25 97 TRP A N 1
ATOM 776 C CA . TRP A 1 97 ? -8.883 -1.184 -4.66 1 97.25 97 TRP A CA 1
ATOM 777 C C . TRP A 1 97 ? -7.566 -0.416 -4.598 1 97.25 97 TRP A C 1
ATOM 779 O O . TRP A 1 97 ? -7.48 0.721 -5.07 1 97.25 97 TRP A O 1
ATOM 789 N N . GLN A 1 98 ? -6.52 -1.033 -4.027 1 98.44 98 GLN A N 1
ATOM 790 C CA . GLN A 1 98 ? -5.137 -0.572 -3.955 1 98.44 98 GLN A CA 1
ATOM 791 C C . GLN A 1 98 ? -4.168 -1.666 -4.395 1 98.44 98 GLN A C 1
ATOM 793 O O . GLN A 1 98 ? -4.375 -2.844 -4.094 1 98.44 98 GLN A O 1
ATOM 798 N N . CYS A 1 99 ? -3.109 -1.251 -5.043 1 98.88 99 CYS A N 1
ATOM 799 C CA . CYS A 1 99 ? -2.166 -2.264 -5.5 1 98.88 99 CYS A CA 1
ATOM 800 C C . CYS A 1 99 ? -0.728 -1.807 -5.281 1 98.88 99 CYS A C 1
ATOM 802 O O . CYS A 1 99 ? -0.38 -0.666 -5.59 1 98.88 99 CYS A O 1
ATOM 804 N N . VAL A 1 100 ? 0.033 -2.67 -4.703 1 98.88 100 VAL A N 1
ATOM 805 C CA . VAL A 1 100 ? 1.471 -2.498 -4.52 1 98.88 100 VAL A CA 1
ATOM 806 C C . VAL A 1 100 ? 2.219 -3.666 -5.156 1 98.88 100 VAL A C 1
ATOM 808 O O . VAL A 1 100 ? 1.836 -4.828 -4.98 1 98.88 100 VAL A O 1
ATOM 811 N N . ILE A 1 101 ? 3.213 -3.355 -5.902 1 98.75 101 ILE A N 1
ATOM 812 C CA . ILE A 1 101 ? 4.062 -4.359 -6.531 1 98.75 101 ILE A CA 1
ATOM 813 C C . ILE A 1 101 ? 5.527 -4.051 -6.242 1 98.75 101 ILE A C 1
ATOM 815 O O . ILE A 1 101 ? 5.973 -2.91 -6.395 1 98.75 101 ILE A O 1
ATOM 819 N N . GLY A 1 102 ? 6.262 -5.105 -5.871 1 98.38 102 GLY A N 1
ATOM 820 C CA . GLY A 1 102 ? 7.664 -4.832 -5.598 1 98.38 102 GLY A CA 1
ATOM 821 C C . GLY A 1 102 ? 8.492 -6.09 -5.426 1 98.38 102 GLY A C 1
ATOM 822 O O . GLY A 1 102 ? 7.953 -7.195 -5.402 1 98.38 102 GLY A O 1
ATOM 823 N N . THR A 1 103 ? 9.82 -5.875 -5.336 1 97.62 103 THR A N 1
ATOM 824 C CA . THR A 1 103 ? 10.75 -6.98 -5.113 1 97.62 103 THR A CA 1
ATOM 825 C C . THR A 1 103 ? 11.117 -7.09 -3.637 1 97.62 103 THR A C 1
ATOM 827 O O . THR A 1 103 ? 11.555 -8.148 -3.178 1 97.62 103 THR A O 1
ATOM 830 N N . SER A 1 104 ? 10.938 -5.934 -2.893 1 97.62 104 SER A N 1
ATOM 831 C CA . SER A 1 104 ? 11.273 -5.902 -1.471 1 97.62 104 SER A CA 1
ATOM 832 C C . SER A 1 104 ? 10.469 -4.832 -0.741 1 97.62 104 SER A C 1
ATOM 834 O O . SER A 1 104 ? 10.758 -3.639 -0.862 1 97.62 104 SER A O 1
ATOM 836 N N . PHE A 1 105 ? 9.484 -5.285 -0.018 1 98.25 105 PHE A N 1
ATOM 837 C CA . PHE A 1 105 ? 8.672 -4.363 0.77 1 98.25 105 PHE A CA 1
ATOM 838 C C . PHE A 1 105 ? 7.906 -5.105 1.854 1 98.25 105 PHE A C 1
ATOM 840 O O . PHE A 1 105 ? 7.742 -6.328 1.777 1 98.25 105 PHE A O 1
ATOM 847 N N . GLY A 1 106 ? 7.527 -4.375 2.848 1 98.25 106 GLY A N 1
ATOM 848 C CA . GLY A 1 106 ? 6.555 -4.758 3.859 1 98.25 106 GLY A CA 1
ATOM 849 C C . GLY A 1 106 ? 5.379 -3.805 3.947 1 98.25 106 GLY A C 1
ATOM 850 O O . GLY A 1 106 ? 5.453 -2.674 3.463 1 98.25 106 GLY A O 1
ATOM 851 N N . SER A 1 107 ? 4.305 -4.344 4.551 1 98.62 107 SER A N 1
ATOM 852 C CA . SER A 1 107 ? 3.111 -3.504 4.613 1 98.62 107 SER A CA 1
ATOM 853 C C . SER A 1 107 ? 2.252 -3.85 5.824 1 98.62 107 SER A C 1
ATOM 855 O O . SER A 1 107 ? 2.393 -4.93 6.402 1 98.62 107 SER A O 1
ATOM 857 N N . PHE A 1 108 ? 1.544 -2.938 6.23 1 98.44 108 PHE A N 1
ATOM 858 C CA . PHE A 1 108 ? 0.441 -3.129 7.168 1 98.44 108 PHE A CA 1
ATOM 859 C C . PHE A 1 108 ? -0.766 -2.293 6.758 1 98.44 108 PHE A C 1
ATOM 861 O O . PHE A 1 108 ? -0.7 -1.062 6.75 1 98.44 108 PHE A O 1
ATOM 868 N N . VAL A 1 109 ? -1.843 -3.031 6.34 1 97.75 109 VAL A N 1
ATOM 869 C CA . VAL A 1 109 ? -2.988 -2.359 5.734 1 97.75 109 VAL A CA 1
ATOM 870 C C . VAL A 1 109 ? -4.281 -2.871 6.367 1 97.75 109 VAL A C 1
ATOM 872 O O . VAL A 1 109 ? -4.305 -3.955 6.957 1 97.75 109 VAL A O 1
ATOM 875 N N . THR A 1 110 ? -5.277 -2.061 6.332 1 95.62 110 THR A N 1
ATOM 876 C CA . THR A 1 110 ? -6.645 -2.455 6.645 1 95.62 110 THR A CA 1
ATOM 877 C C . THR A 1 110 ? -7.457 -2.66 5.367 1 95.62 110 THR A C 1
ATOM 879 O O . THR A 1 110 ? -7.422 -1.823 4.465 1 95.62 110 THR A O 1
ATOM 882 N N . HIS A 1 111 ? -8.086 -3.816 5.312 1 94.25 111 HIS A N 1
ATOM 883 C CA . HIS A 1 111 ? -8.844 -4.129 4.109 1 94.25 111 HIS A CA 1
ATOM 884 C C . HIS A 1 111 ? -10.258 -4.578 4.449 1 94.25 111 HIS A C 1
ATOM 886 O O . HIS A 1 111 ? -10.531 -5 5.578 1 94.25 111 HIS A O 1
ATOM 892 N N . SER A 1 112 ? -11.188 -4.5 3.504 1 93.56 112 SER A N 1
ATOM 893 C CA . SER A 1 112 ? -12.531 -5.059 3.631 1 93.56 112 SER A CA 1
ATOM 894 C C . SER A 1 112 ? -12.508 -6.582 3.557 1 93.56 112 SER A C 1
ATOM 896 O O . SER A 1 112 ? -11.633 -7.164 2.908 1 93.56 112 SER A O 1
ATOM 898 N N . PRO A 1 113 ? -13.445 -7.184 4.266 1 93.81 113 PRO A N 1
ATOM 899 C CA . PRO A 1 113 ? -13.531 -8.641 4.145 1 93.81 113 PRO A CA 1
ATOM 900 C C . PRO A 1 113 ? -13.656 -9.109 2.695 1 93.81 113 PRO A C 1
ATOM 902 O O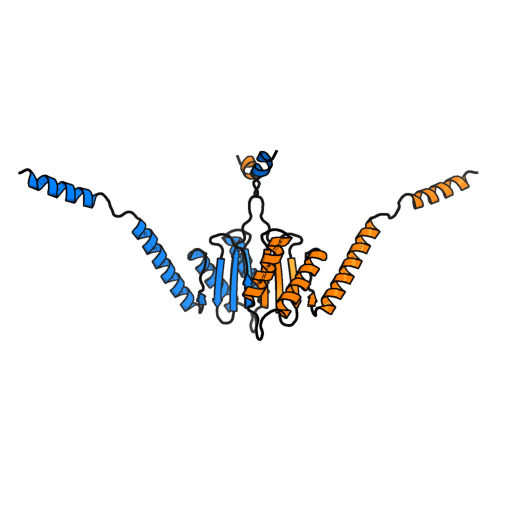 . PRO A 1 113 ? -14.453 -8.555 1.933 1 93.81 113 PRO A O 1
ATOM 905 N N . GLY A 1 114 ? -12.844 -10.078 2.326 1 96.69 114 GLY A N 1
ATOM 906 C CA . GLY A 1 114 ? -12.891 -10.633 0.982 1 96.69 114 GLY A CA 1
ATOM 907 C C . GLY A 1 114 ? -12.078 -9.828 -0.02 1 96.69 114 GLY A C 1
ATOM 908 O O . GLY A 1 114 ? -12.148 -10.086 -1.225 1 96.69 114 GLY A O 1
ATOM 909 N N . GLY A 1 115 ? -11.391 -8.781 0.479 1 97.19 115 GLY A N 1
ATOM 910 C CA . GLY A 1 115 ? -10.727 -7.863 -0.427 1 97.19 115 GLY A CA 1
ATOM 911 C C . GLY A 1 115 ? -9.219 -7.871 -0.28 1 97.19 115 GLY A C 1
ATOM 912 O O . GLY A 1 115 ? -8.562 -6.848 -0.479 1 97.19 115 GLY A O 1
ATOM 913 N N . PHE A 1 116 ? -8.641 -9.062 0.068 1 98.38 116 PHE A N 1
ATOM 914 C CA . PHE A 1 116 ? -7.203 -9.055 0.333 1 98.38 116 PHE A CA 1
ATOM 915 C C . PHE A 1 116 ? -6.516 -10.219 -0.372 1 98.38 116 PHE A C 1
ATOM 917 O O . PHE A 1 116 ? -6.871 -11.375 -0.156 1 98.38 116 PHE A O 1
ATOM 924 N N . LEU A 1 117 ? -5.469 -9.844 -1.122 1 98.81 117 LEU A N 1
ATOM 925 C CA . LEU A 1 117 ? -4.648 -10.844 -1.795 1 98.81 117 LEU A CA 1
ATOM 926 C C . LEU A 1 117 ? -3.18 -10.43 -1.803 1 98.81 117 LEU A C 1
ATOM 928 O O . LEU A 1 117 ? -2.854 -9.297 -2.16 1 98.81 117 LEU A O 1
ATOM 932 N N . TYR A 1 118 ? -2.375 -11.32 -1.341 1 98.69 118 TYR A N 1
ATOM 933 C CA . TYR A 1 118 ? -0.923 -11.18 -1.385 1 98.69 118 TYR A CA 1
ATOM 934 C C . TYR A 1 118 ? -0.279 -12.406 -2.021 1 98.69 118 TYR A C 1
ATOM 936 O O . TYR A 1 118 ? -0.521 -13.539 -1.594 1 98.69 118 TYR A O 1
ATOM 944 N N . PHE A 1 119 ? 0.562 -12.219 -3.09 1 98.81 119 PHE A N 1
ATOM 945 C CA . PHE A 1 119 ? 1.202 -13.352 -3.744 1 98.81 119 PHE A CA 1
ATOM 946 C C . PHE A 1 119 ? 2.516 -12.938 -4.395 1 98.81 119 PHE A C 1
ATOM 948 O O . PHE A 1 119 ? 2.785 -11.742 -4.547 1 98.81 119 PHE A O 1
ATOM 955 N N . SER A 1 120 ? 3.262 -13.922 -4.734 1 98.5 120 SER A N 1
ATOM 956 C CA . SER A 1 120 ? 4.508 -13.688 -5.457 1 98.5 120 SER A CA 1
ATOM 957 C C . SER A 1 120 ? 4.457 -14.289 -6.859 1 98.5 120 SER A C 1
ATOM 959 O O . SER A 1 120 ? 3.914 -15.375 -7.055 1 98.5 120 SER A O 1
ATOM 961 N N . ILE A 1 121 ? 4.965 -13.641 -7.746 1 97.94 121 ILE A N 1
ATOM 962 C CA . ILE A 1 121 ? 5.07 -14.102 -9.125 1 97.94 121 ILE A CA 1
ATOM 963 C C . ILE A 1 121 ? 6.422 -13.688 -9.703 1 97.94 121 ILE A C 1
ATOM 965 O O . ILE A 1 121 ? 6.777 -12.508 -9.695 1 97.94 121 ILE A O 1
ATOM 969 N N . ASP A 1 122 ? 7.117 -14.688 -10.141 1 95.31 122 ASP A N 1
ATOM 970 C CA . ASP A 1 122 ? 8.508 -14.469 -10.531 1 95.31 122 ASP A CA 1
ATOM 971 C C . ASP A 1 122 ? 9.305 -13.828 -9.398 1 95.31 122 ASP A C 1
ATOM 973 O O . ASP A 1 122 ? 9.43 -14.406 -8.312 1 95.31 122 ASP A O 1
ATOM 977 N N . SER A 1 123 ? 9.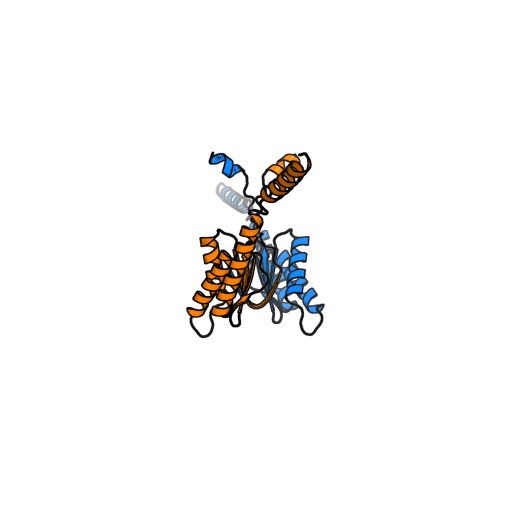828 -12.594 -9.617 1 95.56 123 SER A N 1
ATOM 978 C CA . SER A 1 123 ? 10.633 -11.938 -8.594 1 95.56 123 SER A CA 1
ATOM 979 C C . SER A 1 123 ? 9.844 -10.836 -7.891 1 95.56 123 SER A C 1
ATOM 981 O O . SER A 1 123 ? 10.391 -10.102 -7.07 1 95.56 123 SER A O 1
ATOM 983 N N . PHE A 1 124 ? 8.539 -10.805 -8.203 1 97.5 124 PHE A N 1
ATOM 984 C CA . PHE A 1 124 ? 7.742 -9.719 -7.656 1 97.5 124 PHE A CA 1
ATOM 985 C C . PHE A 1 124 ? 6.77 -10.234 -6.605 1 97.5 124 PHE A C 1
ATOM 987 O O . PHE A 1 124 ? 6.242 -11.336 -6.727 1 97.5 124 PHE A O 1
ATOM 994 N N . SER A 1 125 ? 6.535 -9.406 -5.613 1 98.44 125 SER A N 1
ATOM 995 C CA . SER A 1 125 ? 5.398 -9.562 -4.711 1 98.44 125 SER A CA 1
ATOM 996 C C . SER A 1 125 ? 4.289 -8.57 -5.047 1 98.44 125 SER A C 1
ATOM 998 O O . SER A 1 125 ? 4.559 -7.41 -5.359 1 98.44 125 SER A O 1
ATOM 1000 N N . ILE A 1 126 ? 3.059 -9.023 -4.969 1 98.81 126 ILE A N 1
ATOM 1001 C CA . ILE A 1 126 ? 1.9 -8.195 -5.285 1 98.81 126 ILE A CA 1
ATOM 1002 C C . ILE A 1 126 ? 0.957 -8.148 -4.086 1 98.81 126 ILE A C 1
ATOM 1004 O O . ILE A 1 126 ? 0.571 -9.188 -3.551 1 98.81 126 ILE A O 1
ATOM 1008 N N . LEU A 1 127 ? 0.646 -7.004 -3.639 1 98.88 127 LEU A N 1
ATOM 1009 C CA . LEU A 1 127 ? -0.391 -6.754 -2.643 1 98.88 127 LEU A CA 1
ATOM 1010 C C . LEU A 1 127 ? -1.586 -6.043 -3.27 1 98.88 127 LEU A C 1
ATOM 1012 O O . LEU A 1 127 ? -1.451 -4.93 -3.785 1 98.88 127 LEU A O 1
ATOM 1016 N N . LEU A 1 128 ? -2.711 -6.672 -3.322 1 98.88 128 LEU A N 1
ATOM 1017 C CA . LEU A 1 128 ? -3.975 -6.145 -3.826 1 98.88 128 LEU A CA 1
ATOM 1018 C C . LEU A 1 128 ? -5.059 -6.215 -2.754 1 98.88 128 LEU A C 1
ATOM 1020 O O . LEU A 1 128 ? -5.336 -7.289 -2.215 1 98.88 128 LEU A O 1
ATOM 1024 N N . PHE A 1 129 ? -5.594 -4.992 -2.393 1 98.31 129 PHE A N 1
ATOM 1025 C CA . PHE A 1 129 ? -6.594 -5.047 -1.334 1 98.31 129 PHE A CA 1
ATOM 1026 C C . PHE A 1 129 ? -7.633 -3.945 -1.51 1 98.31 129 PHE A C 1
ATOM 1028 O O . PHE A 1 129 ? -7.344 -2.906 -2.107 1 98.31 129 PHE A O 1
ATOM 1035 N N . LYS A 1 130 ? -8.805 -4.254 -1.053 1 96.62 130 LYS A N 1
ATOM 1036 C CA . LYS A 1 130 ? -9.93 -3.322 -1.093 1 96.62 130 LYS A CA 1
ATOM 1037 C C . LYS A 1 130 ? -10.133 -2.645 0.259 1 96.62 130 LYS A C 1
ATOM 1039 O O . LYS A 1 130 ? -10.008 -3.285 1.305 1 96.62 130 LYS A O 1
ATOM 1044 N N . THR A 1 131 ? -10.375 -1.39 0.241 1 94 131 THR A N 1
ATOM 1045 C CA . THR A 1 131 ? -10.641 -0.678 1.486 1 94 131 THR A CA 1
ATOM 1046 C C . THR A 1 131 ? -12.117 -0.303 1.587 1 94 131 THR A C 1
ATOM 1048 O O . THR A 1 131 ? -12.82 -0.234 0.574 1 94 131 THR A O 1
ATOM 1051 N N . GLU A 1 132 ? -12.664 -0.374 2.988 1 75.81 132 GLU A N 1
ATOM 1052 C CA . GLU A 1 132 ? -14.078 -0.114 3.223 1 75.81 132 GLU A CA 1
ATOM 1053 C C . GLU A 1 132 ? -14.422 1.354 2.977 1 75.81 132 GLU A C 1
ATOM 1055 O O . GLU A 1 132 ? -13.617 2.24 3.279 1 75.81 132 GLU A O 1
ATOM 1060 N N . VAL A 1 133 ? -15.445 1.491 2.268 1 57.28 133 VAL A N 1
ATOM 1061 C CA . VAL A 1 133 ? -16.062 2.816 2.211 1 57.28 133 VAL A CA 1
ATOM 1062 C C . VAL A 1 133 ? -17.109 2.943 3.305 1 57.28 133 VAL A C 1
ATOM 1064 O O . VAL A 1 133 ? -18.047 2.143 3.369 1 57.28 133 VAL A O 1
ATOM 1067 N N . GLU A 1 134 ? -16.688 3.041 4.605 1 49.81 134 GLU A N 1
ATOM 1068 C CA . GLU A 1 134 ? -17.734 3.084 5.625 1 49.81 134 GLU A CA 1
ATOM 1069 C C . GLU A 1 134 ? -18.828 4.082 5.254 1 49.81 134 GLU A C 1
ATOM 1071 O O . GLU A 1 134 ? -18.547 5.234 4.926 1 49.81 134 GLU A O 1
ATOM 1076 N N . LEU A 1 135 ? -19.922 3.605 5.004 1 45.53 135 LEU A N 1
ATOM 1077 C CA . LEU A 1 135 ? -21.125 4.426 4.863 1 45.53 135 LEU A CA 1
ATOM 1078 C C . LEU A 1 135 ? -21.5 5.082 6.191 1 45.53 135 LEU A C 1
ATOM 1080 O O . LEU A 1 135 ? -21.719 4.391 7.188 1 45.53 135 LEU A O 1
ATOM 1084 N N . VAL A 1 136 ? -20.859 6.109 6.625 1 42.38 136 VAL A N 1
ATOM 1085 C CA . VAL A 1 136 ? -21.438 6.773 7.789 1 42.38 136 VAL A CA 1
ATOM 1086 C C . VAL A 1 136 ? -22.891 7.129 7.512 1 42.38 136 VAL A C 1
ATOM 1088 O O . VAL A 1 136 ? -23.172 7.918 6.605 1 42.38 136 VAL A O 1
ATOM 1091 N N . THR A 1 137 ? -23.734 6.234 7.812 1 42.72 137 THR A N 1
ATOM 1092 C CA . THR A 1 137 ? -25.141 6.586 7.758 1 42.72 137 THR A CA 1
ATOM 1093 C C . THR A 1 137 ? -25.469 7.707 8.742 1 42.72 137 THR A C 1
ATOM 1095 O O . THR A 1 137 ? -24.906 7.746 9.844 1 42.72 137 THR A O 1
ATOM 1098 N N . LYS A 1 138 ? -25.953 8.828 8.297 1 45.03 138 LYS A N 1
ATOM 1099 C CA . LYS A 1 138 ? -26.516 9.945 9.047 1 45.03 138 LYS A CA 1
ATOM 1100 C C . LYS A 1 138 ? -27.297 9.453 10.266 1 45.03 138 LYS A C 1
ATOM 1102 O O . LYS A 1 138 ? -27.766 10.258 11.07 1 45.03 138 LYS A O 1
ATOM 1107 N N . GLU A 1 139 ? -27.75 8.289 10.25 1 44.59 139 GLU A N 1
ATOM 1108 C CA . GLU A 1 139 ? -28.609 7.98 11.391 1 44.59 139 GLU A CA 1
ATOM 1109 C C . GLU A 1 139 ? -27.859 8.164 12.711 1 44.59 139 GLU A C 1
ATOM 1111 O O . GLU A 1 139 ? -28.484 8.297 13.766 1 44.59 139 GLU A O 1
ATOM 1116 N N . ASP A 1 140 ? -26.609 7.977 12.719 1 43.22 140 ASP A N 1
ATOM 1117 C CA . ASP A 1 140 ? -26 8.055 14.047 1 43.22 140 ASP A CA 1
ATOM 1118 C C . ASP A 1 140 ? -25.984 9.5 14.555 1 43.22 140 ASP A C 1
ATOM 1120 O O . ASP A 1 140 ? -25.75 9.734 15.742 1 43.22 140 ASP A O 1
ATOM 1124 N N . TRP A 1 141 ? -25.891 10.406 13.617 1 43.12 141 TRP A N 1
ATOM 1125 C CA . TRP A 1 141 ? -26 11.742 14.18 1 43.12 141 TRP A CA 1
ATOM 1126 C C . TRP A 1 141 ? -27.406 11.977 14.742 1 43.12 141 TRP A C 1
ATOM 1128 O O . TRP A 1 141 ? -27.625 12.906 15.523 1 43.12 141 TRP A O 1
ATOM 1138 N N . GLY A 1 142 ? -28.375 11.328 14.219 1 42.09 142 GLY A N 1
ATOM 1139 C CA . GLY A 1 142 ? -29.688 11.578 14.766 1 42.09 142 GLY A CA 1
ATOM 1140 C C . GLY A 1 142 ? -29.828 11.133 16.219 1 42.09 142 GLY A C 1
ATOM 1141 O O . GLY A 1 142 ? -30.766 11.539 16.906 1 42.09 142 GLY A O 1
ATOM 1142 N N . GLN A 1 143 ? -29.25 10.07 16.609 1 38.66 143 GLN A N 1
ATOM 1143 C CA . GLN A 1 143 ? -29.562 9.664 17.969 1 38.66 143 GLN A CA 1
ATOM 1144 C C . GLN A 1 143 ? -28.766 10.477 19 1 38.66 143 GLN A C 1
ATOM 1146 O O . GLN A 1 143 ? -29.078 10.445 20.188 1 38.66 143 GLN A O 1
ATOM 1151 N N . LYS A 1 144 ? -27.703 11.195 18.562 1 40.25 144 LYS A N 1
ATOM 1152 C CA . LYS A 1 144 ? -27.062 11.945 19.641 1 40.25 144 LYS A CA 1
ATOM 1153 C C . LYS A 1 144 ? -27.656 13.336 19.781 1 40.25 144 LYS A C 1
ATOM 1155 O O . LYS A 1 144 ? -27.203 14.141 20.594 1 40.25 144 LYS A O 1
ATOM 1160 N N . LEU A 1 145 ? -28.562 13.695 18.922 1 31.92 145 LEU A N 1
ATOM 1161 C CA . LEU A 1 145 ? -29.297 14.875 19.359 1 31.92 145 LEU A CA 1
ATOM 1162 C C . LEU A 1 145 ? -30.438 14.477 20.297 1 31.92 145 LEU A C 1
ATOM 1164 O O . LEU A 1 145 ? -31.109 13.461 20.062 1 31.92 145 LEU A O 1
ATOM 1168 N N . MET B 1 1 ? -10.945 74.75 -6.078 1 37.81 1 MET B N 1
ATOM 1169 C CA . MET B 1 1 ? -11.25 74.062 -4.832 1 37.81 1 MET B CA 1
ATOM 1170 C C . MET B 1 1 ? -11.68 72.625 -5.109 1 37.81 1 MET B C 1
ATOM 1172 O O . MET B 1 1 ? -11.852 71.812 -4.18 1 37.81 1 MET B O 1
ATOM 1176 N N . GLU B 1 2 ? -12 72.312 -6.434 1 51.62 2 GLU B N 1
ATOM 1177 C CA . GLU B 1 2 ? -12.531 71 -6.824 1 51.62 2 GLU B CA 1
ATOM 1178 C C . GLU B 1 2 ? -11.414 69.938 -6.953 1 51.62 2 GLU B C 1
ATOM 1180 O O . GLU B 1 2 ? -11.656 68.75 -6.816 1 51.62 2 GLU B O 1
ATOM 1185 N N . ASP B 1 3 ? -10.133 70.375 -7.16 1 56.25 3 ASP B N 1
ATOM 1186 C CA . ASP B 1 3 ? -9.07 69.438 -7.523 1 56.25 3 ASP B CA 1
ATOM 1187 C C . ASP B 1 3 ? -8.562 68.688 -6.297 1 56.25 3 ASP B C 1
ATOM 1189 O O . ASP B 1 3 ? -7.953 67.625 -6.426 1 56.25 3 ASP B O 1
ATOM 1193 N N . SER B 1 4 ? -8.789 69.25 -5.078 1 57.06 4 SER B N 1
ATOM 1194 C CA . SER B 1 4 ? -8.234 68.625 -3.889 1 57.06 4 SER B CA 1
ATOM 1195 C C . SER B 1 4 ? -9.094 67.438 -3.449 1 57.06 4 SER B C 1
ATOM 1197 O O . SER B 1 4 ? -8.664 66.625 -2.627 1 57.06 4 SER B O 1
ATOM 1199 N N . ARG B 1 5 ? -10.461 67.375 -3.83 1 56.38 5 ARG B N 1
ATOM 1200 C CA . ARG B 1 5 ? -11.344 66.312 -3.408 1 56.38 5 ARG B CA 1
ATOM 1201 C C . ARG B 1 5 ? -11.023 65 -4.168 1 56.38 5 ARG B C 1
ATOM 1203 O O . ARG B 1 5 ? -11.102 63.938 -3.602 1 56.38 5 ARG B O 1
ATOM 1210 N N . SER B 1 6 ? -10.594 65.188 -5.445 1 57.25 6 SER B N 1
ATOM 1211 C CA . SER B 1 6 ? -10.352 64 -6.258 1 57.25 6 SER B CA 1
ATOM 1212 C C . SER B 1 6 ? -9.109 63.25 -5.793 1 57.25 6 SER B C 1
ATOM 1214 O O . SER B 1 6 ? -9.086 62.031 -5.789 1 57.25 6 SER B O 1
ATOM 1216 N N . LEU B 1 7 ? -8.148 64.062 -5.211 1 55.62 7 LEU B N 1
ATOM 1217 C CA . LEU B 1 7 ? -6.914 63.406 -4.797 1 55.62 7 LEU B CA 1
ATOM 1218 C C . LEU B 1 7 ? -7.102 62.656 -3.475 1 55.62 7 LEU B C 1
ATOM 1220 O O . LEU B 1 7 ? -6.57 61.562 -3.289 1 55.62 7 LEU B O 1
ATOM 1224 N N . LYS B 1 8 ? -7.996 63.219 -2.574 1 53.19 8 LYS B N 1
ATOM 1225 C CA . LYS B 1 8 ? -8.234 62.562 -1.297 1 53.19 8 LYS B CA 1
ATOM 1226 C C . LYS B 1 8 ? -9.047 61.281 -1.487 1 53.19 8 LYS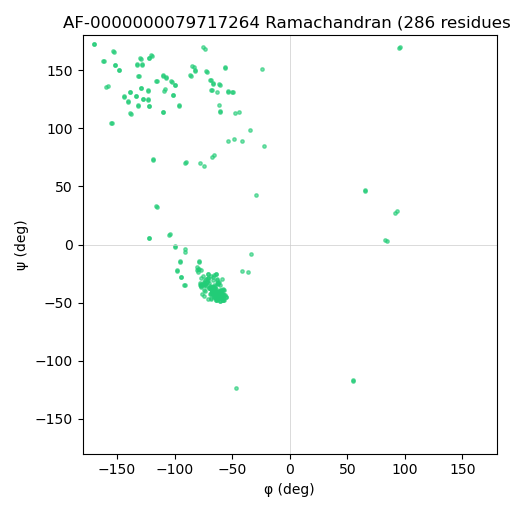 B C 1
ATOM 1228 O O . LYS B 1 8 ? -8.828 60.281 -0.786 1 53.19 8 LYS B O 1
ATOM 1233 N N . GLU B 1 9 ? -9.969 61.25 -2.521 1 54.91 9 GLU B N 1
ATOM 1234 C CA . GLU B 1 9 ? -10.766 60.062 -2.742 1 54.91 9 GLU B CA 1
ATOM 1235 C C . GLU B 1 9 ? -9.914 58.938 -3.33 1 54.91 9 GLU B C 1
ATOM 1237 O O . GLU B 1 9 ? -10.125 57.75 -3.016 1 54.91 9 GLU B O 1
ATOM 1242 N N . LYS B 1 10 ? -8.859 59.312 -4.102 1 52.69 10 LYS B N 1
ATOM 1243 C CA . LYS B 1 10 ? -7.965 58.312 -4.66 1 52.69 10 LYS B CA 1
ATOM 1244 C C . LYS B 1 10 ? -7.055 57.719 -3.582 1 52.69 10 LYS B C 1
ATOM 1246 O O . LYS B 1 10 ? -6.641 56.562 -3.668 1 52.69 10 LYS B O 1
ATOM 1251 N N . GLN B 1 11 ? -6.719 58.656 -2.605 1 46.94 11 GLN B N 1
ATOM 1252 C CA . GLN B 1 11 ? -5.855 58.125 -1.558 1 46.94 11 GLN B CA 1
ATOM 1253 C C . GLN B 1 11 ? -6.637 57.219 -0.605 1 46.94 11 GLN B C 1
ATOM 1255 O O . GLN B 1 11 ? -6.094 56.25 -0.068 1 46.94 11 GLN B O 1
ATOM 1260 N N . GLU B 1 12 ? -7.949 57.562 -0.379 1 46.59 12 GLU B N 1
ATOM 1261 C CA . GLU B 1 12 ? -8.742 56.75 0.54 1 46.59 12 GLU B CA 1
ATOM 1262 C C . GLU B 1 12 ? -9.078 55.375 -0.076 1 46.59 12 GLU B C 1
ATOM 1264 O O . GLU B 1 12 ? -9.219 54.406 0.638 1 46.59 12 GLU B O 1
ATOM 1269 N N . LEU B 1 13 ? -9.234 55.406 -1.415 1 45.03 13 LEU B N 1
ATOM 1270 C CA . LEU B 1 13 ? -9.562 54.125 -2.029 1 45.03 13 LEU B CA 1
ATOM 1271 C C . LEU B 1 13 ? -8.383 53.156 -1.934 1 45.03 13 LEU B C 1
ATOM 1273 O O . LEU B 1 13 ? -8.578 51.938 -1.781 1 45.03 13 LEU B O 1
ATOM 1277 N N . LYS B 1 14 ? -7.184 53.688 -2.066 1 45.38 14 LYS B N 1
ATOM 1278 C CA . LYS B 1 14 ? -6.02 52.812 -1.95 1 45.38 14 LYS B CA 1
ATOM 1279 C C . LYS B 1 14 ? -5.895 52.25 -0.539 1 45.38 14 LYS B C 1
ATOM 1281 O O . LYS B 1 14 ? -5.203 51.25 -0.324 1 45.38 14 LYS B O 1
ATOM 1286 N N . ARG B 1 15 ? -6.289 53.094 0.425 1 44.75 15 ARG B N 1
ATOM 1287 C CA . ARG B 1 15 ? -6.109 52.594 1.783 1 44.75 15 ARG B CA 1
ATOM 1288 C C . ARG B 1 15 ? -7.172 51.531 2.131 1 44.75 15 ARG B C 1
ATOM 1290 O O . ARG B 1 15 ? -7.102 50.906 3.182 1 44.75 15 ARG B O 1
ATOM 1297 N N . ARG B 1 16 ? -8.336 51.656 1.446 1 42.56 16 ARG B N 1
ATOM 1298 C CA . ARG B 1 16 ? -9.422 50.812 1.936 1 42.56 16 ARG B CA 1
ATOM 1299 C C . ARG B 1 16 ? -9.172 49.344 1.627 1 42.56 16 ARG B C 1
ATOM 1301 O O . ARG B 1 16 ? -9.812 48.469 2.207 1 42.56 16 ARG B O 1
ATOM 1308 N N . PHE B 1 17 ? -8.773 49.125 0.355 1 41.41 17 PHE B N 1
ATOM 1309 C CA . PHE B 1 17 ? -8.688 47.688 0.157 1 41.41 17 PHE B CA 1
ATOM 1310 C C . PHE B 1 17 ? -7.418 47.125 0.785 1 41.41 17 PHE B C 1
ATOM 1312 O O . PHE B 1 17 ? -6.332 47.25 0.22 1 41.41 17 PHE B O 1
ATOM 1319 N N . PRO B 1 18 ? -7.273 47.062 2.029 1 38.88 18 PRO B N 1
ATOM 1320 C CA . PRO B 1 18 ? -6.098 46.344 2.525 1 38.88 18 PRO B CA 1
ATOM 1321 C C . PRO B 1 18 ? -5.816 45.062 1.744 1 38.88 18 PRO B C 1
ATOM 1323 O O . PRO B 1 18 ? -6.73 44.281 1.499 1 38.88 18 PRO B O 1
ATOM 1326 N N . SER B 1 19 ? -5.051 45.062 0.667 1 43.69 19 SER B N 1
ATOM 1327 C CA . SER B 1 19 ? -4.434 43.812 0.224 1 43.69 19 SER B CA 1
ATOM 1328 C C . SER B 1 19 ? -4.176 42.875 1.4 1 43.69 19 SER B C 1
ATOM 1330 O O . SER B 1 19 ? -3.16 43 2.09 1 43.69 19 SER B O 1
ATOM 1332 N N . LYS B 1 20 ? -5.066 42.719 2.336 1 44.16 20 LYS B N 1
ATOM 1333 C CA . LYS B 1 20 ? -5.125 42.156 3.676 1 44.16 20 LYS B CA 1
ATOM 1334 C C . LYS B 1 20 ? -4.449 40.781 3.713 1 44.16 20 LYS B C 1
ATOM 1336 O O . LYS B 1 20 ? -3.518 40.562 4.492 1 44.16 20 LYS B O 1
ATOM 1341 N N . ARG B 1 21 ? -5.266 39.531 4.207 1 48.28 21 ARG B N 1
ATOM 1342 C CA . ARG B 1 21 ? -5.168 38.25 4.887 1 48.28 21 ARG B CA 1
ATOM 1343 C C . ARG B 1 21 ? -4.602 37.188 3.957 1 48.28 21 ARG B C 1
ATOM 1345 O O . ARG B 1 21 ? -4.234 36.094 4.406 1 48.28 21 ARG B O 1
ATOM 1352 N N . HIS B 1 22 ? -4.789 37.281 2.701 1 54.28 22 HIS B N 1
ATOM 1353 C CA . HIS B 1 22 ? -4.25 36.281 1.79 1 54.28 22 HIS B CA 1
ATOM 1354 C C . HIS B 1 22 ? -2.727 36.25 1.859 1 54.28 22 HIS B C 1
ATOM 1356 O O . HIS B 1 22 ? -2.129 35.156 1.755 1 54.28 22 HIS B O 1
ATOM 1362 N N . GLY B 1 23 ? -2.131 37.375 2.076 1 57.31 23 GLY B N 1
ATOM 1363 C CA . GLY B 1 23 ? -0.682 37.438 2.18 1 57.31 23 GLY B CA 1
ATOM 1364 C C . GLY B 1 23 ? -0.134 36.719 3.393 1 57.31 23 GLY B C 1
ATOM 1365 O O . GLY B 1 23 ? 0.934 36.094 3.324 1 57.31 23 GLY B O 1
ATOM 1366 N N . THR B 1 24 ? -0.948 36.719 4.445 1 64.31 24 THR B N 1
ATOM 1367 C CA . THR B 1 24 ? -0.503 36.125 5.695 1 64.31 24 THR B CA 1
ATOM 1368 C C . THR B 1 24 ? -0.575 34.594 5.621 1 64.31 24 THR B C 1
ATOM 1370 O O . THR B 1 24 ? 0.334 33.906 6.082 1 64.31 24 THR B O 1
ATOM 1373 N N . GLU B 1 25 ? -1.572 34.094 4.91 1 71.25 25 GLU B N 1
ATOM 1374 C CA . GLU B 1 25 ? -1.714 32.656 4.816 1 71.25 25 GLU B CA 1
ATOM 1375 C C . GLU B 1 25 ? -0.662 32.062 3.889 1 71.25 25 GLU B C 1
ATOM 1377 O O . GLU B 1 25 ? -0.098 31 4.18 1 71.25 25 GLU B O 1
ATOM 1382 N N . GLU B 1 26 ? -0.5 32.719 2.812 1 75.12 26 GLU B N 1
ATOM 1383 C CA . GLU B 1 26 ? 0.503 32.25 1.865 1 75.12 26 GLU B CA 1
ATOM 1384 C C . GLU B 1 26 ? 1.899 32.281 2.48 1 75.12 26 GLU B C 1
ATOM 1386 O O . GLU B 1 26 ? 2.688 31.344 2.287 1 75.12 26 GLU B O 1
ATOM 1391 N N . LYS B 1 27 ? 2.164 33.344 3.109 1 77.06 27 LYS B N 1
ATOM 1392 C CA . LYS B 1 27 ? 3.455 33.438 3.785 1 77.06 27 LYS B CA 1
ATOM 1393 C C . LYS B 1 27 ? 3.621 32.344 4.836 1 77.06 27 LYS B C 1
ATOM 1395 O O . LYS B 1 27 ? 4.699 31.781 4.973 1 77.06 27 LYS B O 1
ATOM 1400 N N . SER B 1 28 ? 2.584 32.094 5.512 1 81.31 28 SER B N 1
ATOM 1401 C CA . SER B 1 28 ? 2.623 31.047 6.527 1 81.31 28 SER B CA 1
ATOM 1402 C C . SER B 1 28 ? 2.84 29.672 5.902 1 81.31 28 SER B C 1
ATOM 1404 O O . SER B 1 28 ? 3.617 28.875 6.414 1 81.31 28 SER B O 1
ATOM 1406 N N . ARG B 1 29 ? 2.244 29.469 4.707 1 81.69 29 ARG B N 1
ATOM 1407 C CA . ARG B 1 29 ? 2.414 28.203 4.004 1 81.69 29 ARG B CA 1
ATOM 1408 C C . ARG B 1 29 ? 3.852 28.031 3.531 1 81.69 29 ARG B C 1
ATOM 1410 O O . ARG B 1 29 ? 4.406 26.922 3.609 1 81.69 29 ARG B O 1
ATOM 1417 N N . MET B 1 30 ? 4.363 29.031 3.092 1 83.81 30 MET B N 1
ATOM 1418 C CA . MET B 1 30 ? 5.746 29 2.627 1 83.81 30 MET B CA 1
ATOM 1419 C C . MET B 1 30 ? 6.703 28.734 3.785 1 83.81 30 MET B C 1
ATOM 1421 O O . MET B 1 30 ? 7.66 27.969 3.641 1 83.81 30 MET B O 1
ATOM 1425 N N . GLU B 1 31 ? 6.449 29.406 4.801 1 85.81 31 GLU B N 1
ATOM 1426 C CA . GLU B 1 31 ? 7.281 29.203 5.984 1 85.81 31 GLU B CA 1
ATOM 1427 C C . GLU B 1 31 ? 7.203 27.75 6.473 1 85.81 31 GLU B C 1
ATOM 1429 O O . GLU B 1 31 ? 8.219 27.172 6.859 1 85.81 31 GLU B O 1
ATOM 1434 N N . ASP B 1 32 ? 6.121 27.281 6.406 1 89.31 32 ASP B N 1
ATOM 1435 C CA . ASP B 1 32 ? 5.918 25.891 6.816 1 89.31 32 ASP B CA 1
ATOM 1436 C C . ASP B 1 32 ? 6.695 24.938 5.91 1 89.31 32 ASP B C 1
ATOM 1438 O O . ASP B 1 32 ? 7.309 23.984 6.391 1 89.31 32 ASP B O 1
ATOM 1442 N N . GLN B 1 33 ? 6.703 25.203 4.707 1 90.25 33 GLN B N 1
ATOM 1443 C CA . GLN B 1 33 ? 7.395 24.344 3.752 1 90.25 33 GLN B CA 1
ATOM 1444 C C . GLN B 1 33 ? 8.906 24.406 3.943 1 90.25 33 GLN B C 1
ATOM 1446 O O . GLN B 1 33 ? 9.602 23.406 3.781 1 90.25 33 GLN B O 1
ATOM 1451 N N . VAL B 1 34 ? 9.297 25.531 4.246 1 91.88 34 VAL B N 1
ATOM 1452 C CA . VAL B 1 34 ? 10.727 25.719 4.484 1 91.88 34 VAL B CA 1
ATOM 1453 C C . VAL B 1 34 ? 11.148 24.938 5.73 1 91.88 34 VAL B C 1
ATOM 1455 O O . VAL B 1 34 ? 12.195 24.297 5.738 1 91.88 34 VAL B O 1
ATOM 1458 N N . GLU B 1 35 ? 10.375 25.031 6.711 1 93.81 35 GLU B N 1
ATOM 1459 C CA . GLU B 1 35 ? 10.648 24.281 7.938 1 93.81 35 GLU B CA 1
ATOM 1460 C C . GLU B 1 35 ? 10.648 22.781 7.688 1 93.81 35 GLU B C 1
ATOM 1462 O O . GLU B 1 35 ? 11.516 22.062 8.18 1 93.81 35 GLU B O 1
ATOM 1467 N N . LEU B 1 36 ? 9.711 22.328 6.922 1 96.62 36 LEU B N 1
ATOM 1468 C CA . LEU B 1 36 ? 9.648 20.906 6.609 1 96.62 36 LEU B CA 1
ATOM 1469 C C . LEU B 1 36 ? 10.891 20.453 5.852 1 96.62 36 LEU B C 1
ATOM 1471 O O . LEU B 1 36 ? 11.414 19.359 6.102 1 96.62 36 LEU B O 1
ATOM 1475 N N . ALA B 1 37 ? 11.305 21.266 4.969 1 96 37 ALA B N 1
ATOM 1476 C CA . ALA B 1 37 ? 12.508 20.953 4.199 1 96 37 ALA B CA 1
ATOM 1477 C C . ALA B 1 37 ? 13.727 20.828 5.105 1 96 37 ALA B C 1
ATOM 1479 O O . ALA B 1 37 ? 14.57 19.953 4.914 1 96 37 ALA B O 1
ATOM 1480 N N . ALA B 1 38 ? 13.766 21.719 6.004 1 96.81 38 ALA B N 1
ATOM 1481 C CA . ALA B 1 38 ? 14.883 21.688 6.945 1 96.81 38 ALA B CA 1
ATOM 1482 C C . ALA B 1 38 ? 14.859 20.406 7.781 1 96.81 38 ALA B C 1
ATOM 14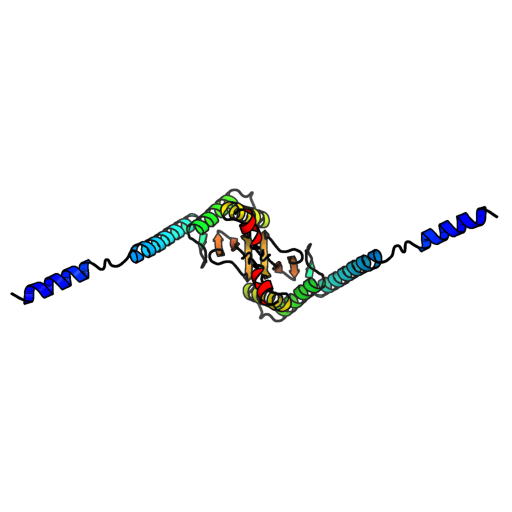84 O O . ALA B 1 38 ? 15.898 19.797 8.023 1 96.81 38 ALA B O 1
ATOM 1485 N N . ILE B 1 39 ? 13.773 20.062 8.234 1 97.56 39 ILE B N 1
ATOM 1486 C CA . ILE B 1 39 ? 13.609 18.828 9.016 1 97.56 39 ILE B CA 1
ATOM 1487 C C . ILE B 1 39 ? 13.992 17.625 8.164 1 97.56 39 ILE B C 1
ATOM 1489 O O . ILE B 1 39 ? 14.703 16.734 8.633 1 97.56 39 ILE B O 1
ATOM 1493 N N . ALA B 1 40 ? 13.562 17.578 6.969 1 98.06 40 ALA B N 1
ATOM 1494 C CA . ALA B 1 40 ? 13.875 16.469 6.062 1 98.06 40 ALA B CA 1
ATOM 1495 C C . ALA B 1 40 ? 15.375 16.312 5.867 1 98.06 40 ALA B C 1
ATOM 1497 O O . ALA B 1 40 ? 15.906 15.203 5.898 1 98.06 40 ALA B O 1
ATOM 1498 N N . ILE B 1 41 ? 16 17.406 5.715 1 96.81 41 ILE B N 1
ATOM 1499 C CA . ILE B 1 41 ? 17.453 17.391 5.52 1 96.81 41 ILE B CA 1
ATOM 1500 C C . ILE B 1 41 ? 18.141 16.844 6.766 1 96.81 41 ILE B C 1
ATOM 1502 O O . ILE B 1 41 ? 19 15.969 6.668 1 96.81 41 ILE B O 1
ATOM 1506 N N . SER B 1 42 ? 17.703 17.328 7.844 1 97.31 42 SER B N 1
ATOM 1507 C CA . SER B 1 42 ? 18.328 16.922 9.094 1 97.31 42 SER B CA 1
ATOM 1508 C C . SER B 1 42 ? 18.125 15.438 9.359 1 97.31 42 SER B C 1
ATOM 1510 O O . SER B 1 42 ? 18.953 14.797 10.016 1 97.31 42 SER B O 1
ATOM 1512 N N . LEU B 1 43 ? 17.109 14.844 8.844 1 97.44 43 LEU B N 1
ATOM 1513 C CA . LEU B 1 43 ? 16.766 13.445 9.086 1 97.44 43 LEU B CA 1
ATOM 1514 C C . LEU B 1 43 ? 17.234 12.57 7.918 1 97.44 43 LEU B C 1
ATOM 1516 O O . LEU B 1 43 ? 16.969 11.367 7.91 1 97.44 43 LEU B O 1
ATOM 1520 N N . ASN B 1 44 ? 17.766 13.133 6.953 1 96.94 44 ASN B N 1
ATOM 1521 C CA . ASN B 1 44 ? 18.203 12.43 5.75 1 96.94 44 ASN B CA 1
ATOM 1522 C C . ASN B 1 44 ? 17.016 11.836 4.984 1 96.94 44 ASN B C 1
ATOM 1524 O O . ASN B 1 44 ? 17.047 10.664 4.621 1 96.94 44 ASN B O 1
ATOM 1528 N N . VAL B 1 45 ? 16.016 12.719 4.852 1 98 45 VAL B N 1
ATOM 1529 C CA . VAL B 1 45 ? 14.797 12.328 4.152 1 98 45 VAL B CA 1
ATOM 1530 C C . VAL B 1 45 ? 14.727 13.039 2.805 1 98 45 VAL B C 1
ATOM 1532 O O . VAL B 1 45 ? 15.008 14.234 2.713 1 98 45 VAL B O 1
ATOM 1535 N N . ARG B 1 46 ? 14.414 12.312 1.75 1 97.56 46 ARG B N 1
ATOM 1536 C CA . ARG B 1 46 ? 14.055 12.891 0.459 1 97.56 46 ARG B CA 1
ATOM 1537 C C . ARG B 1 46 ? 12.539 12.984 0.301 1 97.56 46 ARG B C 1
ATOM 1539 O O . ARG B 1 46 ? 11.852 11.969 0.281 1 97.56 46 ARG B O 1
ATOM 1546 N N . LEU B 1 47 ? 12.102 14.141 0.152 1 95.62 47 LEU B N 1
ATOM 1547 C CA . LEU B 1 47 ? 10.664 14.375 0.033 1 95.62 47 LEU B CA 1
ATOM 1548 C C . LEU B 1 47 ? 10.203 14.219 -1.413 1 95.62 47 LEU B C 1
ATOM 1550 O O 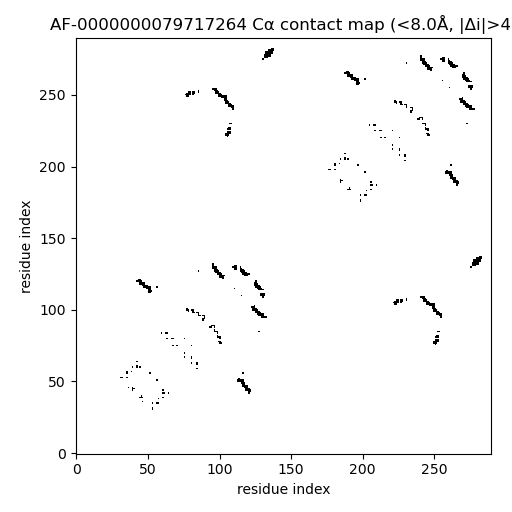. LEU B 1 47 ? 10.961 14.523 -2.342 1 95.62 47 LEU B O 1
ATOM 1554 N N . ARG B 1 48 ? 9 13.711 -1.568 1 94.62 48 ARG B N 1
ATOM 1555 C CA . ARG B 1 48 ? 8.281 13.672 -2.842 1 94.62 48 ARG B CA 1
ATOM 1556 C C . ARG B 1 48 ? 6.969 14.445 -2.758 1 94.62 48 ARG B C 1
ATOM 1558 O O . ARG B 1 48 ? 6.555 14.859 -1.675 1 94.62 48 ARG B O 1
ATOM 1565 N N . PRO B 1 49 ? 6.367 14.812 -3.951 1 88.88 49 PRO B N 1
ATOM 1566 C CA . PRO B 1 49 ? 5.074 15.492 -3.877 1 88.88 49 PRO B CA 1
ATOM 1567 C C . PRO B 1 49 ? 4.074 14.773 -2.973 1 88.88 49 PRO B C 1
ATOM 1569 O O . PRO B 1 49 ? 3.98 13.539 -3.01 1 88.88 49 PRO B O 1
ATOM 1572 N N . SER B 1 50 ? 3.516 15.57 -2.145 1 95.94 50 SER B N 1
ATOM 1573 C CA . SER B 1 50 ? 2.613 15.047 -1.123 1 95.94 50 SER B CA 1
ATOM 1574 C C . SER B 1 50 ? 1.279 15.781 -1.135 1 95.94 50 SER B C 1
ATOM 1576 O O . SER B 1 50 ? 1.178 16.891 -1.675 1 95.94 50 SER B O 1
ATOM 1578 N N . ASP B 1 51 ? 0.239 15.148 -0.691 1 97.5 51 ASP B N 1
ATOM 1579 C CA . ASP B 1 51 ? -1.046 15.734 -0.329 1 97.5 51 ASP B CA 1
ATOM 1580 C C . ASP B 1 51 ? -1.363 15.5 1.146 1 97.5 51 ASP B C 1
ATOM 1582 O O . ASP B 1 51 ? -2.227 14.688 1.479 1 97.5 51 ASP B O 1
ATOM 1586 N N . MET B 1 52 ? -0.628 16.25 1.949 1 98.06 52 MET B N 1
ATOM 1587 C CA . MET B 1 52 ? -0.729 16.094 3.396 1 98.06 52 MET B CA 1
ATOM 1588 C C . MET B 1 52 ? -0.241 17.359 4.113 1 98.06 52 MET B C 1
ATOM 1590 O O . MET B 1 52 ? 0.776 17.938 3.734 1 98.06 52 MET B O 1
ATOM 1594 N N . PRO B 1 53 ? -0.989 17.781 5.125 1 97.06 53 PRO B N 1
ATOM 1595 C CA . PRO B 1 53 ? -0.518 18.953 5.855 1 97.06 53 PRO B CA 1
ATOM 1596 C C . PRO B 1 53 ? 0.896 18.781 6.406 1 97.06 53 PRO B C 1
ATOM 1598 O O . PRO B 1 53 ? 1.292 17.672 6.762 1 97.06 53 PRO B O 1
ATOM 1601 N N . VAL B 1 54 ? 1.543 19.891 6.543 1 96.94 54 VAL B N 1
ATOM 1602 C CA . VAL B 1 54 ? 2.955 19.891 6.906 1 96.94 54 VAL B CA 1
ATOM 1603 C C . VAL B 1 54 ? 3.141 19.25 8.281 1 96.94 54 VAL B C 1
ATOM 1605 O O . VAL B 1 54 ? 4.09 18.484 8.492 1 96.94 54 VAL B O 1
ATOM 1608 N N . TYR B 1 55 ? 2.285 19.609 9.203 1 97.06 55 TYR B N 1
ATOM 1609 C CA . TYR B 1 55 ? 2.461 19.094 10.547 1 97.06 55 TYR B CA 1
ATOM 1610 C C . TYR B 1 55 ? 2.357 17.562 10.562 1 97.06 55 TYR B C 1
ATOM 1612 O O . TYR B 1 55 ? 3.027 16.891 11.352 1 97.06 55 TYR B O 1
ATOM 1620 N N . MET B 1 56 ? 1.562 16.953 9.719 1 98.44 56 MET B N 1
ATOM 1621 C CA . MET B 1 56 ? 1.425 15.5 9.625 1 98.44 56 MET B CA 1
ATOM 1622 C C . MET B 1 56 ? 2.639 14.883 8.938 1 98.44 56 MET B C 1
ATOM 1624 O O . MET B 1 56 ? 3.104 13.812 9.336 1 98.44 56 MET B O 1
ATOM 1628 N N . GLN B 1 57 ? 3.098 15.562 7.938 1 98.56 57 GLN B N 1
ATOM 1629 C CA . GLN B 1 57 ? 4.312 15.102 7.273 1 98.56 57 GLN B CA 1
ATOM 1630 C C . GLN B 1 57 ? 5.488 15.062 8.25 1 98.56 57 GLN B C 1
ATOM 1632 O O . GLN B 1 57 ? 6.215 14.07 8.305 1 98.56 57 GLN B O 1
ATOM 1637 N N . GLU B 1 58 ? 5.59 16.172 8.945 1 98.38 58 GLU B N 1
ATOM 1638 C CA . GLU B 1 58 ? 6.652 16.219 9.938 1 98.38 58 GLU B CA 1
ATOM 1639 C C . GLU B 1 58 ? 6.547 15.062 10.922 1 98.38 58 GLU B C 1
ATOM 1641 O O . GLU B 1 58 ? 7.551 14.422 11.25 1 98.38 58 GLU B O 1
ATOM 1646 N N . HIS B 1 59 ? 5.398 14.828 11.367 1 98.62 59 HIS B N 1
ATOM 1647 C CA . HIS B 1 59 ? 5.152 13.719 12.281 1 98.62 59 HIS B CA 1
ATOM 1648 C C . HIS B 1 59 ? 5.582 12.391 11.672 1 98.62 59 HIS B C 1
ATOM 1650 O O . HIS B 1 59 ? 6.25 11.586 12.328 1 98.62 59 HIS B O 1
ATOM 1656 N N . ALA B 1 60 ? 5.23 12.102 10.484 1 98.88 60 ALA B N 1
ATOM 1657 C CA . ALA B 1 60 ? 5.582 10.867 9.789 1 98.88 60 ALA B CA 1
ATOM 1658 C C . ALA B 1 60 ? 7.094 10.703 9.68 1 98.88 60 ALA B C 1
ATOM 1660 O O . ALA B 1 60 ? 7.633 9.625 9.93 1 98.88 60 ALA B O 1
ATOM 1661 N N . LEU B 1 61 ? 7.758 11.82 9.328 1 98.75 61 LEU B N 1
ATOM 1662 C CA . LEU B 1 61 ? 9.211 11.781 9.164 1 98.75 61 LEU B CA 1
ATOM 1663 C C . LEU B 1 61 ? 9.891 11.469 10.492 1 98.75 61 LEU B C 1
ATOM 1665 O O . LEU B 1 61 ? 10.758 10.594 10.555 1 98.75 61 LEU B O 1
ATOM 1669 N N . ARG B 1 62 ? 9.477 12.117 11.469 1 98.44 62 ARG B N 1
ATOM 1670 C CA . ARG B 1 62 ? 10.086 11.938 12.773 1 98.44 62 ARG B CA 1
ATOM 1671 C C . ARG B 1 62 ? 9.773 10.555 13.344 1 98.44 62 ARG B C 1
ATOM 1673 O O . ARG B 1 62 ? 10.648 9.898 13.922 1 98.44 62 ARG B O 1
ATOM 1680 N N . CYS B 1 63 ? 8.562 10.141 13.18 1 98.5 63 CYS B N 1
ATOM 1681 C CA . CYS B 1 63 ? 8.164 8.812 13.633 1 98.5 63 CYS B CA 1
ATOM 1682 C C . CYS B 1 63 ? 8.992 7.734 12.945 1 98.5 63 CYS B C 1
ATOM 1684 O O . CYS B 1 63 ? 9.5 6.824 13.602 1 98.5 63 CYS B O 1
ATOM 1686 N N . THR B 1 64 ? 9.141 7.84 11.688 1 98.44 64 THR B N 1
ATOM 1687 C CA . THR B 1 64 ? 9.906 6.871 10.914 1 98.44 64 THR B CA 1
ATOM 1688 C C . THR B 1 64 ? 11.367 6.863 11.359 1 98.44 64 THR B C 1
ATOM 1690 O O . THR B 1 64 ? 11.961 5.797 11.547 1 98.44 64 THR B O 1
ATOM 1693 N N . ARG B 1 65 ? 11.906 8.055 11.547 1 97.75 65 ARG B N 1
ATOM 1694 C CA . ARG B 1 65 ? 13.289 8.172 12 1 97.75 65 ARG B CA 1
ATOM 1695 C C . ARG B 1 65 ? 13.484 7.492 13.344 1 97.75 65 ARG B C 1
ATOM 1697 O O . ARG B 1 65 ? 14.438 6.73 13.531 1 97.75 65 ARG B O 1
ATOM 1704 N N . GLN B 1 66 ? 12.602 7.758 14.203 1 97.31 66 GLN B N 1
ATOM 1705 C CA . GLN B 1 66 ? 12.688 7.164 15.531 1 97.31 66 GLN B CA 1
ATOM 1706 C C . GLN B 1 66 ? 12.617 5.641 15.453 1 97.31 66 GLN B C 1
ATOM 1708 O O . GLN B 1 66 ? 13.383 4.949 16.125 1 97.31 66 GLN B O 1
ATOM 1713 N N . LEU B 1 67 ? 11.773 5.102 14.688 1 97.19 67 LEU B N 1
ATOM 1714 C CA . LEU B 1 67 ? 11.586 3.66 14.562 1 97.19 67 LEU B CA 1
ATOM 1715 C C . LEU B 1 67 ? 12.812 3.006 13.93 1 97.19 67 LEU B C 1
ATOM 1717 O O . LEU B 1 67 ? 13.258 1.944 14.367 1 97.19 67 LEU B O 1
ATOM 1721 N N . LEU B 1 68 ? 13.32 3.648 12.914 1 95.94 68 LEU B N 1
ATOM 1722 C CA . LEU B 1 68 ? 14.492 3.104 12.242 1 95.94 68 LEU B CA 1
ATOM 1723 C C . LEU B 1 68 ? 15.695 3.092 13.172 1 95.94 68 LEU B C 1
ATOM 1725 O O . LEU B 1 68 ? 16.469 2.135 13.18 1 95.94 68 LEU B O 1
ATOM 1729 N N . ASP B 1 69 ? 15.82 4.141 13.938 1 94.75 69 ASP B N 1
ATOM 1730 C CA . ASP B 1 69 ? 16.953 4.27 14.836 1 94.75 69 ASP B CA 1
ATOM 1731 C C . ASP B 1 69 ? 16.859 3.279 16 1 94.75 69 ASP B C 1
ATOM 1733 O O . ASP B 1 69 ? 17.875 2.838 16.547 1 94.75 69 ASP B O 1
ATOM 1737 N N . SER B 1 70 ? 15.617 2.869 16.312 1 94 70 SER B N 1
ATOM 1738 C CA . SER B 1 70 ? 15.398 1.979 17.438 1 94 70 SER B CA 1
ATOM 1739 C C . SER B 1 70 ? 15.344 0.521 17 1 94 70 SER B C 1
ATOM 1741 O O . SER B 1 70 ? 15.32 -0.388 17.828 1 94 70 SER B O 1
ATOM 1743 N N . ALA B 1 71 ? 15.195 0.309 15.75 1 87.81 71 ALA B N 1
ATOM 1744 C CA . ALA B 1 71 ? 15.039 -1.05 15.234 1 87.81 71 ALA B CA 1
ATOM 1745 C C . ALA B 1 71 ? 16.328 -1.854 15.422 1 87.81 71 ALA B C 1
ATOM 1747 O O . ALA B 1 71 ? 17.422 -1.32 15.273 1 87.81 71 ALA B O 1
ATOM 1748 N N . PRO B 1 72 ? 16.016 -3.113 15.828 1 79.12 72 PRO B N 1
ATOM 1749 C CA . PRO B 1 72 ? 17.203 -3.975 15.969 1 79.12 72 PRO B CA 1
ATOM 1750 C C . PRO B 1 72 ? 17.953 -4.16 14.656 1 79.12 72 PRO B C 1
ATOM 1752 O O . PRO B 1 72 ? 17.344 -4.18 13.586 1 79.12 72 PRO B O 1
ATOM 1755 N N . LYS B 1 73 ? 19.188 -4.098 14.797 1 70.25 73 LYS B N 1
ATOM 1756 C CA . LYS B 1 73 ? 20.047 -4.375 13.641 1 70.25 73 LYS B CA 1
ATOM 1757 C C . LYS B 1 73 ? 20.234 -5.879 13.445 1 70.25 73 LYS B C 1
ATOM 1759 O O . LYS B 1 73 ? 20.094 -6.656 14.391 1 70.25 73 LYS B O 1
ATOM 1764 N N . PRO B 1 74 ? 20.438 -6.461 12.156 1 71.88 74 PRO B N 1
ATOM 1765 C CA . PRO B 1 74 ? 20.906 -5.625 11.047 1 71.88 74 PRO B CA 1
ATOM 1766 C C . PRO B 1 74 ? 19.766 -5.086 10.195 1 71.88 74 PRO B C 1
ATOM 1768 O O . PRO B 1 74 ? 19.922 -4.082 9.5 1 71.88 74 PRO B O 1
ATOM 1771 N N . GLN B 1 75 ? 18.547 -5.934 10.164 1 75.81 75 GLN B N 1
ATOM 1772 C CA . GLN B 1 75 ? 17.484 -5.461 9.266 1 75.81 75 GLN B CA 1
ATOM 1773 C C . GLN B 1 75 ? 16.125 -5.457 9.961 1 75.81 75 GLN B C 1
ATOM 1775 O O . GLN B 1 75 ? 15.656 -6.5 10.406 1 75.81 75 GLN B O 1
ATOM 1780 N N . PRO B 1 76 ? 15.641 -4.27 9.992 1 82.06 76 PRO B N 1
ATOM 1781 C CA . PRO B 1 76 ? 14.312 -4.211 10.609 1 82.06 76 PRO B CA 1
ATOM 1782 C C . PRO B 1 76 ? 13.234 -4.891 9.758 1 82.06 76 PRO B C 1
ATOM 1784 O O . PRO B 1 76 ? 13.352 -4.93 8.531 1 82.06 76 PRO B O 1
ATOM 1787 N N . SER B 1 77 ? 12.359 -5.559 10.469 1 94.25 77 SER B N 1
ATOM 1788 C CA . SER B 1 77 ? 11.18 -6.039 9.75 1 94.25 77 SER B CA 1
ATOM 1789 C C . SER B 1 77 ? 10.383 -4.883 9.148 1 94.25 77 SER B C 1
ATOM 1791 O O . SER B 1 77 ? 9.852 -4.047 9.883 1 94.25 77 SER B O 1
ATOM 1793 N N . LEU B 1 78 ? 10.367 -4.875 7.848 1 96.62 78 LEU B N 1
ATOM 1794 C CA . LEU B 1 78 ? 9.672 -3.795 7.16 1 96.62 78 LEU B CA 1
ATOM 1795 C C . LEU B 1 78 ? 8.188 -3.803 7.496 1 96.62 78 LEU B C 1
ATOM 1797 O O . LEU B 1 78 ? 7.57 -2.742 7.633 1 96.62 78 LEU B O 1
ATOM 1801 N N . THR B 1 79 ? 7.672 -4.992 7.707 1 97.44 79 THR B N 1
ATOM 1802 C CA . THR B 1 79 ? 6.266 -5.129 8.078 1 97.44 79 THR B CA 1
ATOM 1803 C C . THR B 1 79 ? 6.02 -4.562 9.477 1 97.44 79 THR B C 1
ATOM 1805 O O . THR B 1 79 ? 5.02 -3.883 9.711 1 97.44 79 THR B O 1
ATOM 1808 N N . HIS B 1 80 ? 6.895 -4.789 10.32 1 96.88 80 HIS B N 1
ATOM 1809 C CA . HIS B 1 80 ? 6.746 -4.273 11.672 1 96.88 80 HIS B CA 1
ATOM 1810 C C . HIS B 1 80 ? 6.859 -2.754 11.703 1 96.88 80 HIS B C 1
ATOM 1812 O O . HIS B 1 80 ? 6.137 -2.088 12.445 1 96.88 80 HIS B O 1
ATOM 1818 N N . LEU B 1 81 ? 7.719 -2.242 10.938 1 97.62 81 LEU B N 1
ATOM 1819 C CA . LEU B 1 81 ? 7.852 -0.793 10.836 1 97.62 81 LEU B CA 1
ATOM 1820 C C . LEU B 1 81 ? 6.586 -0.17 10.266 1 97.62 81 LEU B C 1
ATOM 1822 O O . LEU B 1 81 ? 6.07 0.814 10.797 1 97.62 81 LEU B O 1
ATOM 1826 N N . ALA B 1 82 ? 6.113 -0.756 9.195 1 98.75 82 ALA B N 1
ATOM 1827 C CA . ALA B 1 82 ? 4.875 -0.283 8.586 1 98.75 82 ALA B CA 1
ATOM 1828 C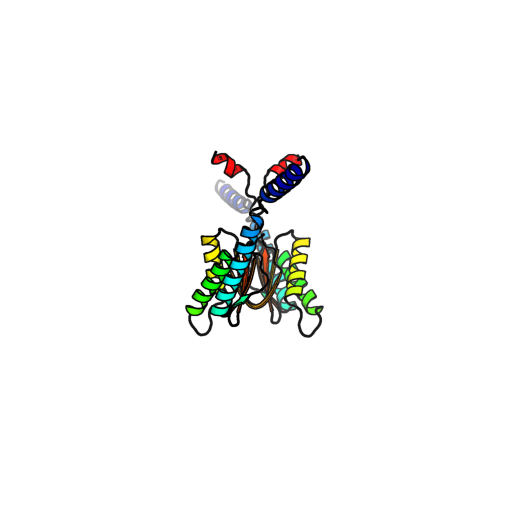 C . ALA B 1 82 ? 3.721 -0.33 9.578 1 98.75 82 ALA B C 1
ATOM 1830 O O . ALA B 1 82 ? 2.91 0.598 9.648 1 98.75 82 ALA B O 1
ATOM 1831 N N . ARG B 1 83 ? 3.729 -1.358 10.352 1 98.5 83 ARG B N 1
ATOM 1832 C CA . ARG B 1 83 ? 2.693 -1.519 11.367 1 98.5 83 ARG B CA 1
ATOM 1833 C C . ARG B 1 83 ? 2.758 -0.394 12.398 1 98.5 83 ARG B C 1
ATOM 1835 O O . ARG B 1 83 ? 1.731 0.191 12.75 1 98.5 83 ARG B O 1
ATOM 1842 N N . ALA B 1 84 ? 3.912 -0.132 12.828 1 98.31 84 ALA B N 1
ATOM 1843 C CA . ALA B 1 84 ? 4.09 0.891 13.852 1 98.31 84 ALA B CA 1
ATOM 1844 C C . ALA B 1 84 ? 3.656 2.262 13.344 1 98.31 84 ALA B C 1
ATOM 1846 O O . ALA B 1 84 ? 2.971 3.006 14.047 1 98.31 84 ALA B O 1
ATOM 1847 N N . ILE B 1 85 ? 4.016 2.57 12.133 1 98.75 85 ILE B N 1
ATOM 1848 C CA . ILE B 1 85 ? 3.672 3.867 11.555 1 98.75 85 ILE B CA 1
ATOM 1849 C C . ILE B 1 85 ? 2.162 3.953 11.336 1 98.75 85 ILE B C 1
ATOM 1851 O O . ILE B 1 85 ? 1.536 4.957 11.695 1 98.75 85 ILE B O 1
ATOM 1855 N N . LYS B 1 86 ? 1.626 2.957 10.797 1 98.62 86 LYS B N 1
ATOM 1856 C CA . LYS B 1 86 ? 0.187 2.918 10.547 1 98.62 86 LYS B CA 1
ATOM 1857 C C . LYS B 1 86 ? -0.6 3.074 11.844 1 98.62 86 LYS B C 1
ATOM 1859 O O . LYS B 1 86 ? -1.561 3.844 11.906 1 98.62 86 LYS B O 1
ATOM 1864 N N . LYS B 1 87 ? -0.226 2.359 12.852 1 98.5 87 LYS B N 1
ATOM 1865 C CA . LYS B 1 87 ? -0.925 2.404 14.133 1 98.5 87 LYS B CA 1
ATOM 1866 C C . LYS B 1 87 ? -0.782 3.775 14.781 1 98.5 87 LYS B C 1
ATOM 1868 O O . LYS B 1 87 ? -1.732 4.285 15.383 1 98.5 87 LYS B O 1
ATOM 1873 N N . GLU B 1 88 ? 0.401 4.309 14.695 1 98.69 88 GLU B N 1
ATOM 1874 C CA . GLU B 1 88 ? 0.625 5.656 15.211 1 98.69 88 GLU B CA 1
ATOM 1875 C C . GLU B 1 88 ? -0.323 6.66 14.555 1 98.69 88 GLU B C 1
ATOM 1877 O O . GLU B 1 88 ? -0.962 7.457 15.25 1 98.69 88 GLU B O 1
ATOM 1882 N N . PHE B 1 89 ? -0.499 6.562 13.281 1 98.44 89 PHE B N 1
ATOM 1883 C CA . PHE B 1 89 ? -1.325 7.527 12.562 1 98.44 89 PHE B CA 1
ATOM 1884 C C . PHE B 1 89 ? -2.807 7.246 12.789 1 98.44 89 PHE B C 1
ATOM 1886 O O . PHE B 1 89 ? -3.609 8.172 12.898 1 98.44 89 PHE B O 1
ATOM 1893 N N . ASP B 1 90 ? -3.102 6.004 12.883 1 97.06 90 ASP B N 1
ATOM 1894 C CA . ASP B 1 90 ? -4.469 5.676 13.266 1 97.06 90 ASP B CA 1
ATOM 1895 C C . ASP B 1 90 ? -4.816 6.266 14.625 1 97.06 90 ASP B C 1
ATOM 1897 O O . ASP B 1 90 ? -5.922 6.781 14.82 1 97.06 90 ASP B O 1
ATOM 1901 N N . SER B 1 91 ? -3.91 6.168 15.484 1 98.19 91 SER B N 1
ATOM 1902 C CA . SER B 1 91 ? -4.145 6.598 16.859 1 98.19 91 SER B CA 1
ATOM 1903 C C . SER B 1 91 ? -4.254 8.117 16.953 1 98.19 91 SER B C 1
ATOM 1905 O O . SER B 1 91 ? -5.109 8.641 17.672 1 98.19 91 SER B O 1
ATOM 1907 N N . VAL B 1 92 ? -3.506 8.812 16.234 1 98.38 92 VAL B N 1
ATOM 1908 C CA . VAL B 1 92 ? -3.393 10.258 16.391 1 98.38 92 VAL B CA 1
ATOM 1909 C C . VAL B 1 92 ? -4.406 10.953 15.477 1 98.38 92 VAL B C 1
ATOM 1911 O O . VAL B 1 92 ? -4.996 11.961 15.852 1 98.38 92 VAL B O 1
ATOM 1914 N N . TYR B 1 93 ? -4.676 10.406 14.289 1 96.75 93 TYR B N 1
ATOM 1915 C CA . TYR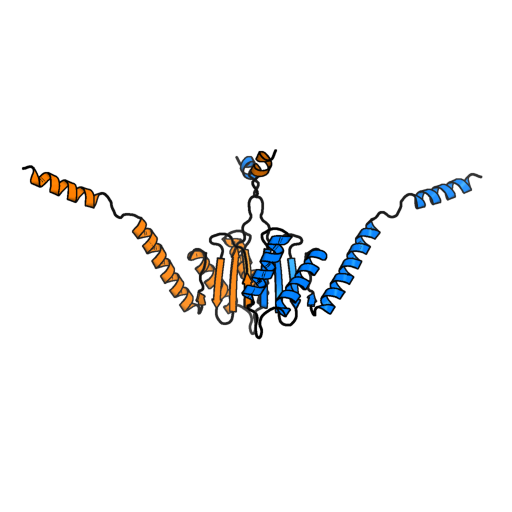 B 1 93 ? -5.438 11.156 13.305 1 96.75 93 TYR B CA 1
ATOM 1916 C C . TYR B 1 93 ? -6.699 10.406 12.898 1 96.75 93 TYR B C 1
ATOM 1918 O O . TYR B 1 93 ? -7.387 10.805 11.953 1 96.75 93 TYR B O 1
ATOM 1926 N N . GLY B 1 94 ? -6.98 9.305 13.531 1 94.38 94 GLY B N 1
ATOM 1927 C CA . GLY B 1 94 ? -8.164 8.523 13.211 1 94.38 94 GLY B CA 1
ATOM 1928 C C . GLY B 1 94 ? -7.883 7.391 12.242 1 94.38 94 GLY B C 1
ATOM 1929 O O . GLY B 1 94 ? -6.848 7.383 11.57 1 94.38 94 GLY B O 1
ATOM 1930 N N . PRO B 1 95 ? -8.781 6.555 12.062 1 91 95 PRO B N 1
ATOM 1931 C CA . PRO B 1 95 ? -8.555 5.316 11.32 1 91 95 PRO B CA 1
ATOM 1932 C C . PRO B 1 95 ? -8.469 5.543 9.812 1 91 95 PRO B C 1
ATOM 1934 O O . PRO B 1 95 ? -8.75 6.645 9.328 1 91 95 PRO B O 1
ATOM 1937 N N . ALA B 1 96 ? -8.008 4.332 9.203 1 92.06 96 ALA B N 1
ATOM 1938 C CA . ALA B 1 96 ? -8.016 4.031 7.773 1 92.06 96 ALA B CA 1
ATOM 1939 C C . ALA B 1 96 ? -6.699 4.449 7.125 1 92.06 96 ALA B C 1
ATOM 1941 O O . ALA B 1 96 ? -6.676 4.844 5.953 1 92.06 96 ALA B O 1
ATOM 1942 N N . TRP B 1 97 ? -5.715 4.453 7.852 1 97.25 97 TRP B N 1
ATOM 1943 C CA . TRP B 1 97 ? -4.395 4.641 7.266 1 97.25 97 TRP B CA 1
ATOM 1944 C C . TRP B 1 97 ? -3.822 3.318 6.77 1 97.25 97 TRP B C 1
ATOM 1946 O O . TRP B 1 97 ? -4.156 2.254 7.297 1 97.25 97 TRP B O 1
ATOM 1956 N N . GLN B 1 98 ? -2.938 3.365 5.77 1 98.44 98 GLN B N 1
ATOM 1957 C CA . GLN B 1 98 ? -2.168 2.266 5.199 1 98.44 98 GLN B CA 1
ATOM 1958 C C . GLN B 1 98 ? -0.693 2.635 5.066 1 98.44 98 GLN B C 1
ATOM 1960 O O . GLN B 1 98 ? -0.361 3.775 4.734 1 98.44 98 GLN B O 1
ATOM 1965 N N . CYS B 1 99 ? 0.134 1.663 5.273 1 98.88 99 CYS B N 1
ATOM 1966 C CA . CYS B 1 99 ? 1.556 1.975 5.184 1 98.88 99 CYS B CA 1
ATOM 1967 C C . CYS B 1 99 ? 2.312 0.868 4.461 1 98.88 99 CYS B C 1
ATOM 1969 O O . CYS B 1 99 ? 2.105 -0.315 4.738 1 98.88 99 CYS B O 1
ATOM 1971 N N . VAL B 1 100 ? 3.107 1.267 3.523 1 98.88 100 VAL B N 1
ATOM 1972 C CA . VAL B 1 100 ? 4.023 0.395 2.797 1 98.88 100 VAL B CA 1
ATOM 1973 C C . VAL B 1 100 ? 5.453 0.917 2.936 1 98.88 100 VAL B C 1
ATOM 1975 O O . VAL B 1 100 ? 5.699 2.117 2.795 1 98.88 100 VAL B O 1
A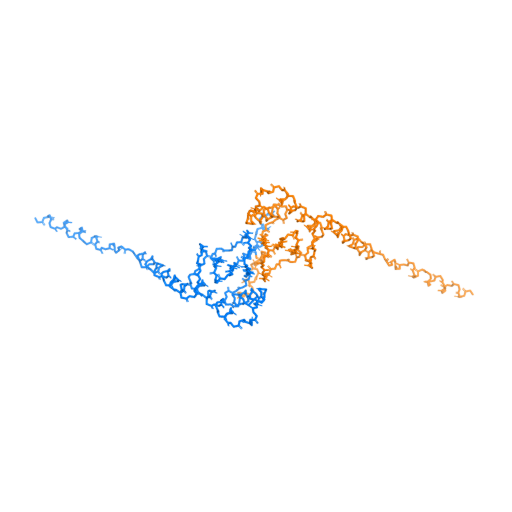TOM 1978 N N . ILE B 1 101 ? 6.344 0.058 3.238 1 98.75 101 ILE B N 1
ATOM 1979 C CA . ILE B 1 101 ? 7.762 0.389 3.342 1 98.75 101 ILE B CA 1
ATOM 1980 C C . ILE B 1 101 ? 8.586 -0.6 2.52 1 98.75 101 ILE B C 1
ATOM 1982 O O . ILE B 1 101 ? 8.383 -1.812 2.613 1 98.75 101 ILE B O 1
ATOM 1986 N N . GLY B 1 102 ? 9.531 -0.06 1.759 1 98.38 102 GLY B N 1
ATOM 1987 C CA . GLY B 1 102 ? 10.336 -0.985 0.976 1 98.38 102 GLY B CA 1
ATOM 1988 C C . GLY B 1 102 ? 11.539 -0.33 0.333 1 98.38 102 GLY B C 1
ATOM 1989 O O . GLY B 1 102 ? 11.695 0.891 0.395 1 98.38 102 GLY B O 1
ATOM 1990 N N . THR B 1 103 ? 12.398 -1.176 -0.267 1 97.56 103 THR B N 1
ATOM 1991 C CA . THR B 1 103 ? 13.578 -0.694 -0.978 1 97.56 103 THR B CA 1
ATOM 1992 C C . THR B 1 103 ? 13.312 -0.617 -2.479 1 97.56 103 THR B C 1
ATOM 1994 O O . THR B 1 103 ? 14 0.11 -3.199 1 97.56 103 THR B O 1
ATOM 1997 N N . SER B 1 104 ? 12.273 -1.438 -2.939 1 97.62 104 SER B N 1
ATOM 1998 C CA . SER B 1 104 ? 11.93 -1.471 -4.355 1 97.62 104 SER B CA 1
ATOM 1999 C C . SER B 1 104 ? 10.477 -1.874 -4.559 1 97.62 104 SER B C 1
ATOM 2001 O O . SER B 1 104 ? 10.125 -3.049 -4.418 1 97.62 104 SER B O 1
ATOM 2003 N N . PHE B 1 105 ? 9.68 -0.878 -4.875 1 98.25 105 PHE B N 1
ATOM 2004 C CA . PHE B 1 105 ? 8.273 -1.143 -5.148 1 98.25 105 PHE B CA 1
ATOM 2005 C C . PHE B 1 105 ? 7.641 0.019 -5.906 1 98.25 105 PHE B C 1
ATOM 2007 O O . PHE B 1 105 ? 8.18 1.126 -5.922 1 98.25 105 PHE B O 1
ATOM 2014 N N . GLY B 1 106 ? 6.57 -0.271 -6.57 1 98.25 106 GLY B N 1
ATOM 2015 C CA . GLY B 1 106 ? 5.625 0.678 -7.141 1 98.25 106 GLY B CA 1
ATOM 2016 C C . GLY B 1 106 ? 4.211 0.492 -6.625 1 98.25 106 GLY B C 1
ATOM 2017 O O . GLY B 1 106 ? 3.877 -0.562 -6.082 1 98.25 106 GLY B O 1
ATOM 2018 N N . SER B 1 107 ? 3.436 1.567 -6.789 1 98.62 107 SER B N 1
ATOM 2019 C CA . SER B 1 107 ? 2.078 1.484 -6.258 1 98.62 107 SER B CA 1
ATOM 2020 C C . SER B 1 107 ? 1.119 2.367 -7.047 1 98.62 107 SER B C 1
ATOM 2022 O O . SER B 1 107 ? 1.549 3.275 -7.762 1 98.62 107 SER B O 1
ATOM 2024 N N . PHE B 1 108 ? -0.056 2.031 -7.02 1 98.44 108 PHE B N 1
ATOM 2025 C CA . PHE B 1 108 ? -1.165 2.879 -7.441 1 98.44 108 PHE B CA 1
ATOM 2026 C C . PHE B 1 108 ? -2.344 2.744 -6.484 1 98.44 108 PHE B C 1
ATOM 2028 O O . PHE B 1 108 ? -2.92 1.663 -6.348 1 98.44 108 PHE B O 1
ATOM 2035 N N . VAL B 1 109 ? -2.604 3.881 -5.766 1 97.75 109 VAL B N 1
ATOM 2036 C CA . VAL B 1 109 ? -3.57 3.832 -4.676 1 97.75 109 VAL B CA 1
ATOM 2037 C C . VAL B 1 109 ? -4.539 5.008 -4.789 1 97.75 109 VAL B C 1
ATOM 2039 O O . VAL B 1 109 ? -4.238 6.004 -5.445 1 97.75 109 VAL B O 1
ATOM 2042 N N . THR B 1 110 ? -5.691 4.836 -4.246 1 95.56 110 THR B N 1
ATOM 2043 C CA . THR B 1 110 ? -6.645 5.918 -4.02 1 95.56 110 THR B CA 1
ATOM 2044 C C . THR B 1 110 ? -6.625 6.359 -2.559 1 95.56 110 THR B C 1
ATOM 2046 O O . THR B 1 110 ? -6.645 5.523 -1.652 1 95.56 110 THR B O 1
ATOM 2049 N N . HIS B 1 111 ? -6.48 7.656 -2.396 1 94.12 111 HIS B N 1
ATOM 2050 C CA . HIS B 1 111 ? -6.395 8.172 -1.033 1 94.12 111 HIS B CA 1
ATOM 2051 C C . HIS B 1 111 ? -7.363 9.328 -0.822 1 94.12 111 HIS B C 1
ATOM 2053 O O . HIS B 1 111 ? -7.809 9.961 -1.787 1 94.12 111 HIS B O 1
ATOM 2059 N N . SER B 1 112 ? -7.695 9.633 0.426 1 93.56 112 SER B N 1
ATOM 2060 C CA . SER B 1 112 ? -8.469 10.82 0.787 1 93.56 112 SER B CA 1
ATOM 2061 C C . SER B 1 112 ? -7.629 12.086 0.655 1 93.56 112 SER B C 1
ATOM 2063 O O . SER B 1 112 ? -6.41 12.047 0.82 1 93.56 112 SER B O 1
ATOM 2065 N N . PRO B 1 113 ? -8.312 13.18 0.323 1 93.81 113 PRO B N 1
ATOM 2066 C CA . PRO B 1 113 ? -7.574 14.438 0.288 1 93.81 113 PRO B CA 1
ATOM 2067 C C . PRO B 1 113 ? -6.828 14.727 1.591 1 93.81 113 PRO B C 1
ATOM 2069 O O . PRO B 1 113 ? -7.398 14.578 2.676 1 93.81 113 PRO B O 1
ATOM 2072 N N . GLY B 1 114 ? -5.57 15.094 1.468 1 96.56 114 GLY B N 1
ATOM 2073 C CA . GLY B 1 114 ? -4.766 15.422 2.635 1 96.56 114 GLY B CA 1
ATOM 2074 C C . GLY B 1 114 ? -4.172 14.203 3.314 1 96.56 114 GLY B C 1
ATOM 2075 O O . GLY B 1 114 ? -3.605 14.312 4.402 1 96.56 114 GLY B O 1
ATOM 2076 N N . GLY B 1 115 ? -4.395 13.016 2.703 1 97.12 115 GLY B N 1
ATOM 2077 C CA . GLY B 1 115 ? -4.004 11.789 3.369 1 97.12 115 GLY B CA 1
ATOM 2078 C C . GLY B 1 115 ? -2.922 11.023 2.627 1 97.12 115 GLY B C 1
ATOM 2079 O O . GLY B 1 115 ? -2.887 9.789 2.668 1 97.12 115 GLY B O 1
ATOM 2080 N N . PHE B 1 116 ? -2.004 11.75 1.937 1 98.38 116 PHE B N 1
ATOM 2081 C CA . PHE B 1 116 ? -1.036 11.023 1.119 1 98.38 116 PHE B CA 1
ATOM 2082 C C . PHE B 1 116 ? 0.371 11.562 1.341 1 98.38 116 PHE B C 1
ATOM 2084 O O . PHE B 1 116 ? 0.622 12.758 1.147 1 98.38 116 PHE B O 1
ATOM 2091 N N . LEU B 1 117 ? 1.26 10.633 1.64 1 98.81 117 LEU B N 1
ATOM 2092 C CA . LEU B 1 117 ? 2.67 10.977 1.797 1 98.81 117 LEU B CA 1
ATOM 2093 C C . LEU B 1 117 ? 3.562 9.859 1.261 1 98.81 117 LEU B C 1
ATOM 2095 O O . LEU B 1 117 ? 3.365 8.688 1.59 1 98.81 117 LEU B O 1
ATOM 2099 N N . TYR B 1 118 ? 4.457 10.25 0.41 1 98.69 118 TYR B N 1
ATOM 2100 C CA . TYR B 1 118 ? 5.492 9.375 -0.124 1 98.69 118 TYR B CA 1
ATOM 2101 C C . TYR B 1 118 ? 6.875 9.992 0.047 1 98.69 118 TYR B C 1
ATOM 2103 O O . TYR B 1 118 ? 7.113 11.125 -0.386 1 98.69 118 TYR B O 1
ATOM 2111 N N . PHE B 1 119 ? 7.824 9.258 0.696 1 98.75 119 PHE B N 1
ATOM 2112 C CA . PHE B 1 119 ? 9.156 9.812 0.895 1 98.75 119 PHE B CA 1
ATOM 2113 C C . PHE B 1 119 ? 10.195 8.695 1.006 1 98.75 119 PHE B C 1
ATOM 2115 O O . PHE B 1 119 ? 9.836 7.527 1.174 1 98.75 119 PHE B O 1
ATOM 2122 N N . SER B 1 120 ? 11.406 9.102 0.902 1 98.44 120 SER B N 1
ATOM 2123 C CA . SER B 1 120 ? 12.516 8.164 1.077 1 98.44 120 SER B CA 1
ATOM 2124 C C . SER B 1 120 ? 13.359 8.531 2.295 1 98.44 120 SER B C 1
ATOM 2126 O O . SER B 1 120 ? 13.602 9.711 2.561 1 98.44 120 SER B O 1
ATOM 2128 N N . ILE B 1 121 ? 13.766 7.613 2.963 1 97.81 121 ILE B N 1
ATOM 2129 C CA . ILE B 1 121 ? 14.648 7.777 4.113 1 97.81 121 ILE B CA 1
ATOM 2130 C C . ILE B 1 121 ? 15.688 6.656 4.137 1 97.81 121 ILE B C 1
ATOM 2132 O O . ILE B 1 121 ? 15.328 5.477 4.121 1 97.81 121 ILE B O 1
ATOM 2136 N N . ASP B 1 122 ? 16.906 7.086 4.137 1 95.06 122 ASP B N 1
ATOM 2137 C CA . ASP B 1 122 ? 17.984 6.133 3.951 1 95.06 122 ASP B CA 1
ATOM 2138 C C . ASP B 1 122 ? 17.797 5.312 2.678 1 95.06 122 ASP B C 1
ATOM 2140 O O . ASP B 1 122 ? 17.734 5.867 1.579 1 95.06 122 ASP B O 1
ATOM 2144 N N . SER B 1 123 ? 17.625 3.973 2.807 1 95.5 123 SER B N 1
ATOM 2145 C CA . SER B 1 123 ? 17.484 3.121 1.63 1 95.5 123 SER B CA 1
ATOM 2146 C C . SER B 1 123 ? 16.031 2.689 1.443 1 95.5 123 SER B C 1
ATOM 2148 O O . SER B 1 123 ? 15.719 1.895 0.553 1 95.5 123 SER B O 1
ATOM 2150 N N . PHE B 1 124 ? 15.172 3.295 2.262 1 97.44 124 PHE B N 1
ATOM 2151 C CA . PHE B 1 124 ? 13.781 2.85 2.223 1 97.44 124 PHE B CA 1
ATOM 2152 C C . PHE B 1 124 ? 12.891 3.918 1.604 1 97.44 124 PHE B C 1
ATOM 2154 O O . PHE B 1 124 ? 13.109 5.113 1.807 1 97.44 124 PHE B O 1
ATOM 2161 N N . SER B 1 125 ? 11.875 3.475 0.88 1 98.38 125 SER B N 1
ATOM 2162 C CA . SER B 1 125 ? 10.734 4.305 0.505 1 98.38 125 SER B CA 1
ATOM 2163 C C . SER B 1 125 ? 9.523 4.004 1.382 1 98.38 125 SER B C 1
ATOM 2165 O O . SER B 1 125 ? 9.25 2.844 1.696 1 98.38 125 SER B O 1
ATOM 2167 N N . ILE B 1 126 ? 8.797 5.047 1.763 1 98.81 126 ILE B N 1
ATOM 2168 C CA . ILE B 1 126 ? 7.625 4.91 2.619 1 98.81 126 ILE B CA 1
ATOM 2169 C C . ILE B 1 126 ? 6.406 5.504 1.922 1 98.81 126 ILE B C 1
ATOM 2171 O O . ILE B 1 126 ? 6.438 6.652 1.471 1 98.81 126 ILE B O 1
ATOM 2175 N N . LEU B 1 127 ? 5.391 4.746 1.787 1 98.88 127 LEU B N 1
ATOM 2176 C CA . LEU B 1 127 ? 4.074 5.188 1.334 1 98.88 127 LEU B CA 1
ATOM 2177 C C . LEU B 1 127 ? 3.061 5.133 2.471 1 98.88 127 LEU B C 1
ATOM 2179 O O . LEU B 1 127 ? 2.797 4.062 3.02 1 98.88 127 LEU B O 1
ATOM 2183 N N . LEU B 1 128 ? 2.57 6.25 2.895 1 98.88 128 LEU B N 1
ATOM 2184 C CA . LEU B 1 128 ? 1.55 6.402 3.926 1 98.88 128 LEU B CA 1
ATOM 2185 C C . LEU B 1 128 ? 0.335 7.148 3.383 1 98.88 128 LEU B C 1
ATOM 2187 O O . LEU B 1 128 ? 0.462 8.266 2.877 1 98.88 128 LEU B O 1
ATOM 2191 N N . PHE B 1 129 ? -0.857 6.438 3.418 1 98.25 129 PHE B N 1
ATOM 2192 C CA . PHE B 1 129 ? -2.012 7.129 2.857 1 98.25 129 PHE B CA 1
ATOM 2193 C C . PHE B 1 129 ? -3.293 6.711 3.57 1 98.25 129 PHE B C 1
ATOM 2195 O O . PHE B 1 129 ? -3.373 5.609 4.117 1 98.25 129 PHE B O 1
ATOM 2202 N N . LYS B 1 130 ? -4.195 7.641 3.598 1 96.69 130 LYS B N 1
ATOM 2203 C CA . LYS B 1 130 ? -5.508 7.434 4.203 1 96.69 130 LYS B CA 1
ATOM 2204 C C . LYS B 1 130 ? -6.559 7.125 3.139 1 96.69 130 LYS B C 1
ATOM 2206 O O . LYS B 1 130 ? -6.555 7.727 2.062 1 96.69 130 LYS B O 1
ATOM 2211 N N . THR B 1 131 ? -7.387 6.195 3.406 1 94.06 131 THR B N 1
ATOM 2212 C CA . THR B 1 131 ? -8.461 5.883 2.471 1 94.06 131 THR B CA 1
ATOM 2213 C C . THR B 1 131 ? -9.805 6.355 3.014 1 94.06 131 THR B C 1
ATOM 2215 O O . THR B 1 131 ? -9.961 6.547 4.223 1 94.06 131 THR B O 1
ATOM 2218 N N . GLU B 1 132 ? -10.727 6.895 1.949 1 76.06 132 GLU B N 1
ATOM 2219 C CA . GLU B 1 132 ? -12.023 7.449 2.328 1 76.06 132 GLU B CA 1
ATOM 2220 C C . GLU B 1 132 ? -12.961 6.363 2.857 1 76.06 132 GLU B C 1
ATOM 2222 O O . GLU B 1 132 ? -12.938 5.23 2.371 1 76.06 132 GLU B O 1
ATOM 2227 N N . VAL B 1 133 ? -13.508 6.73 3.92 1 57.62 133 VAL B N 1
ATOM 2228 C CA . VAL B 1 133 ? -14.648 5.93 4.363 1 57.62 133 VAL B CA 1
ATOM 2229 C C . VAL B 1 133 ? -15.938 6.504 3.791 1 57.62 133 VAL B C 1
ATOM 2231 O O . VAL B 1 133 ? -16.234 7.684 3.98 1 57.62 133 VAL B O 1
ATOM 2234 N N . GLU B 1 134 ? -16.172 6.391 2.449 1 50.09 134 GLU B N 1
ATOM 2235 C CA . GLU B 1 134 ? -17.391 7.016 1.927 1 50.09 134 GLU B CA 1
ATOM 2236 C C . GLU B 1 134 ? -18.578 6.73 2.826 1 50.09 134 GLU B C 1
ATOM 2238 O O . GLU B 1 134 ? -18.844 5.578 3.178 1 50.09 134 GLU B O 1
ATOM 2243 N N . LEU B 1 135 ? -19.062 7.715 3.395 1 45.5 135 LEU B N 1
ATOM 2244 C CA . LEU B 1 135 ? -20.344 7.664 4.086 1 45.5 135 LEU B CA 1
ATOM 2245 C C . LEU B 1 135 ? -21.484 7.453 3.098 1 45.5 135 LEU B C 1
ATOM 2247 O O . LEU B 1 135 ? -21.656 8.242 2.168 1 45.5 135 LEU B O 1
ATOM 2251 N N . VAL B 1 136 ? -21.672 6.312 2.586 1 43.75 136 VAL B N 1
ATOM 2252 C CA . VAL B 1 136 ? -22.922 6.176 1.821 1 43.75 136 VAL B CA 1
ATOM 2253 C C . VAL B 1 136 ? -24.094 6.711 2.637 1 43.75 136 VAL B C 1
ATOM 2255 O O . VAL B 1 136 ? -24.406 6.176 3.701 1 43.75 136 VAL B O 1
ATOM 2258 N N . THR B 1 137 ? -24.375 7.938 2.482 1 43.84 137 THR B N 1
ATOM 2259 C CA . THR B 1 137 ? -25.578 8.5 3.092 1 43.84 137 THR B CA 1
ATOM 2260 C C . THR B 1 137 ? -26.828 7.844 2.516 1 43.84 137 THR B C 1
ATOM 2262 O O . THR B 1 137 ? -26.859 7.484 1.337 1 43.84 137 THR B O 1
ATOM 2265 N N . LYS B 1 138 ? -27.734 7.41 3.352 1 43.97 138 LYS B N 1
ATOM 2266 C CA . LYS B 1 138 ? -29.094 6.918 3.084 1 43.97 138 LYS B CA 1
ATOM 2267 C C . LYS B 1 138 ? -29.797 7.777 2.035 1 43.97 138 LYS B C 1
ATOM 2269 O O . LYS B 1 138 ? -30.891 7.441 1.583 1 43.97 138 LYS B O 1
ATOM 2274 N N . GLU B 1 139 ? -29.422 8.992 1.819 1 44.31 139 GLU B N 1
ATOM 2275 C CA . GLU B 1 139 ? -30.312 9.742 0.953 1 44.31 139 GLU B CA 1
ATOM 2276 C C . GLU B 1 139 ? -30.375 9.141 -0.445 1 44.31 139 GLU B C 1
ATOM 2278 O O . GLU B 1 139 ? -31.312 9.398 -1.202 1 44.31 139 GLU B O 1
ATOM 2283 N N . ASP B 1 140 ? -29.344 8.523 -0.914 1 43.12 140 ASP B N 1
ATOM 2284 C CA . ASP B 1 140 ? -29.438 8.078 -2.301 1 43.12 140 ASP B CA 1
ATOM 2285 C C . ASP B 1 140 ? -30.438 6.926 -2.438 1 43.12 140 ASP B C 1
ATOM 2287 O O . ASP B 1 140 ? -30.953 6.672 -3.529 1 43.12 140 ASP B O 1
ATOM 2291 N N . TRP B 1 141 ? -30.484 6.148 -1.405 1 44.16 141 TRP B N 1
ATOM 2292 C CA . TRP B 1 141 ? -31.562 5.191 -1.604 1 44.16 141 TRP B CA 1
ATOM 2293 C C . TRP B 1 141 ? -32.906 5.902 -1.622 1 44.16 141 TRP B C 1
ATOM 2295 O O . TRP B 1 141 ? -33.938 5.301 -1.973 1 44.16 141 TRP B O 1
ATOM 2305 N N . GLY B 1 142 ? -33.031 7.047 -0.973 1 39.91 142 GLY B N 1
ATOM 2306 C CA . GLY B 1 142 ? -34.344 7.66 -1.008 1 39.91 142 GLY B CA 1
ATOM 2307 C C . GLY B 1 142 ? -34.75 8.148 -2.391 1 39.91 142 GLY B C 1
ATOM 2308 O O . GLY B 1 142 ? -35.938 8.352 -2.668 1 39.91 142 GLY B O 1
ATOM 2309 N N . GLN B 1 143 ? -33.906 8.727 -3.203 1 38.91 143 GLN B N 1
ATOM 2310 C CA . GLN B 1 143 ? -34.406 9.32 -4.438 1 38.91 143 GLN B CA 1
ATOM 2311 C C . GLN B 1 143 ? -34.656 8.258 -5.492 1 38.91 143 GLN B C 1
ATOM 2313 O O . GLN B 1 143 ? -35.25 8.547 -6.531 1 38.91 143 GLN B O 1
ATOM 2318 N N . LYS B 1 144 ? -34.125 7.012 -5.262 1 38.66 144 LYS B N 1
ATOM 2319 C CA . LYS B 1 144 ? -34.531 6.074 -6.301 1 38.66 144 LYS B CA 1
ATOM 2320 C C . LYS B 1 144 ? -35.812 5.352 -5.91 1 38.66 144 LYS B C 1
ATOM 2322 O O . LYS B 1 144 ? -36.25 4.445 -6.617 1 38.66 144 LYS B O 1
ATOM 2327 N N . LEU B 1 145 ? -36.281 5.562 -4.711 1 30.36 145 LEU B N 1
ATOM 2328 C CA . LEU B 1 145 ? -37.656 5.102 -4.582 1 30.36 145 LEU B CA 1
ATOM 2329 C C . LEU B 1 145 ? -38.625 6.125 -5.156 1 30.36 145 LEU B C 1
ATOM 2331 O O . LEU B 1 145 ? -38.438 7.328 -4.961 1 30.36 145 LEU B O 1
#